Protein AF-J4UIM5-F1 (afdb_monomer_lite)

pLDDT: mean 86.38, std 10.93, range [43.72, 96.69]

Radius of gyration: 22.28 Å; chains: 1; bounding box: 63×52×54 Å

Organism: Beauveria bassiana (strain ARSEF 2860) (NCBI:txid655819)

Sequence (204 aa):
MPLQHVETLRKKWPLAHRAAGYAILSLSLVLSMSGYWFFLSKTAYTHANVFHMHSLKGLGPILRWPTFELTLWVIAPFYWLTIYKTAVTARAKNFVQHRKWAVLHTICASFISVERVTLSLLYGIGYALSFLPQEKVHEFFGVGHAVQDMAEAELGVFAFANTLSHAVILSWLAFECGRAGYLDSVKGYLSSRVNDAAVAKKVQ

Foldseek 3Di:
DVCLLDPVCCVVPVPVSVVVVVVVLVVLVVVLVVVVVCVVVVVDLKDPDQADWDAFVLVPPPDTFGIPVVLCVVLSVQLVVLSVQLVVCVVVVVVVSNSVSVVSNVLSSCLVVQLVVLVVVVVVVVVVCVVPDPVVVCVNRVFDPDPVSVSSVVSNSSSVSSVVSVVVSVVVVVVVCVVVCVVVVVVVVVVVVVVVVVVVVVVD

Secondary structure (DSSP, 8-state):
-GGGG-HHHHHH-HHHHHHHHHHHHHHHHHHHHHHHHHHHTT-SSS-SSTT-EE--GGGTTT--EE-HHHHHHHHHHHHHHHHHHHHHHHHTT-HHHHHHHHHHHHHHHHHHHHHHHHHHHHHHHHHHHTTS-HHHHHHHHT--SSHHHHHHHHHHHHHHHHHHHHHHHHHHHHHHHHHTTHHHHHHHHHHHHHHHHHHHTT--

Structure (mmCIF, N/CA/C/O backbone):
data_AF-J4UIM5-F1
#
_entry.id   AF-J4UIM5-F1
#
loop_
_atom_site.group_PDB
_atom_site.id
_atom_site.type_symbol
_atom_site.label_atom_id
_atom_site.label_alt_id
_atom_site.label_comp_id
_atom_site.label_asym_id
_atom_site.label_entity_id
_atom_site.label_seq_id
_atom_site.pdbx_PDB_ins_code
_atom_site.Cartn_x
_atom_site.Cartn_y
_atom_site.Cartn_z
_atom_site.occupancy
_atom_site.B_iso_or_equiv
_atom_site.auth_seq_id
_atom_site.auth_comp_id
_atom_site.auth_asym_id
_atom_site.auth_atom_id
_atom_site.pdbx_PDB_model_num
ATOM 1 N N . MET A 1 1 ? -0.663 0.699 -14.681 1.00 72.62 1 MET A N 1
ATOM 2 C CA . MET A 1 1 ? 0.416 -0.218 -14.247 1.00 72.62 1 MET A CA 1
ATOM 3 C C . MET A 1 1 ? 0.338 -1.604 -14.901 1.00 72.62 1 MET A C 1
ATOM 5 O O . MET A 1 1 ? 1.306 -1.940 -15.566 1.00 72.62 1 MET A O 1
ATOM 9 N N . PRO A 1 2 ? -0.763 -2.384 -14.842 1.00 75.38 2 PRO A N 1
ATOM 10 C CA . PRO A 1 2 ? -0.782 -3.767 -15.362 1.00 75.38 2 PRO A CA 1
ATOM 11 C C . PRO A 1 2 ? -0.410 -3.904 -16.847 1.00 75.38 2 PRO A C 1
ATOM 13 O O . PRO A 1 2 ? 0.392 -4.754 -17.221 1.00 75.38 2 PRO A O 1
ATOM 16 N N . LEU A 1 3 ? -0.900 -2.988 -17.689 1.00 82.12 3 LEU A N 1
ATOM 17 C CA . LEU A 1 3 ? -0.587 -2.958 -19.125 1.00 82.12 3 LEU A CA 1
ATOM 18 C C . LEU A 1 3 ? 0.902 -2.705 -19.430 1.00 82.12 3 LEU A C 1
ATOM 20 O O . LEU A 1 3 ? 1.360 -3.020 -20.525 1.00 82.12 3 LEU A O 1
ATOM 24 N N . GLN A 1 4 ? 1.673 -2.166 -18.477 1.00 84.75 4 GLN A N 1
ATOM 25 C CA . GLN A 1 4 ? 3.118 -1.957 -18.638 1.00 84.75 4 GLN A CA 1
ATOM 26 C C . GLN A 1 4 ? 3.911 -3.272 -18.584 1.00 84.75 4 GLN A C 1
ATOM 28 O O . GLN A 1 4 ? 5.047 -3.324 -19.046 1.00 84.75 4 GLN A O 1
ATOM 33 N N . HIS A 1 5 ? 3.309 -4.355 -18.089 1.00 84.19 5 HIS A N 1
ATOM 34 C CA . HIS A 1 5 ? 3.953 -5.671 -18.025 1.00 84.19 5 HIS A CA 1
ATOM 35 C C . HIS A 1 5 ? 3.626 -6.562 -19.227 1.00 84.19 5 HIS A C 1
ATOM 37 O O . HIS A 1 5 ? 4.195 -7.640 -19.375 1.00 84.19 5 HIS A O 1
ATOM 43 N N . VAL A 1 6 ? 2.745 -6.106 -20.123 1.00 86.19 6 VAL A N 1
ATOM 44 C CA . VAL A 1 6 ? 2.289 -6.880 -21.282 1.00 86.19 6 VAL A CA 1
ATOM 45 C C . VAL A 1 6 ? 3.266 -6.727 -22.451 1.00 86.19 6 VAL A C 1
ATOM 47 O O . VAL A 1 6 ? 3.398 -5.664 -23.063 1.00 86.19 6 VAL A O 1
ATOM 50 N N . GLU A 1 7 ? 3.946 -7.819 -22.802 1.00 85.69 7 GLU A N 1
ATOM 51 C CA . GLU A 1 7 ? 5.008 -7.797 -23.811 1.00 85.69 7 GLU A CA 1
ATOM 52 C C . GLU A 1 7 ? 4.493 -7.539 -25.237 1.00 85.69 7 GLU A C 1
ATOM 54 O O . GLU A 1 7 ? 5.159 -6.860 -26.025 1.00 85.69 7 GLU A O 1
ATOM 59 N N . THR A 1 8 ? 3.289 -8.015 -25.558 1.00 89.44 8 THR A N 1
ATOM 60 C CA . THR A 1 8 ? 2.633 -7.778 -26.853 1.00 89.44 8 THR A CA 1
ATOM 61 C C . THR A 1 8 ? 2.319 -6.300 -27.062 1.00 89.44 8 THR A C 1
ATOM 63 O O . THR A 1 8 ? 2.605 -5.760 -28.130 1.00 89.44 8 THR A O 1
ATOM 66 N N . LEU A 1 9 ? 1.815 -5.614 -26.032 1.00 85.94 9 LEU A N 1
ATOM 67 C CA . LEU A 1 9 ? 1.496 -4.188 -26.081 1.00 85.94 9 LEU A CA 1
ATOM 68 C C . LEU A 1 9 ? 2.757 -3.340 -26.284 1.00 85.94 9 LEU A C 1
ATOM 70 O O . LEU A 1 9 ? 2.762 -2.437 -27.118 1.00 85.94 9 LEU A O 1
ATOM 74 N N . ARG A 1 10 ? 3.853 -3.687 -25.599 1.00 86.94 10 ARG A N 1
ATOM 75 C CA . ARG A 1 10 ? 5.150 -3.022 -25.781 1.00 86.94 10 ARG A CA 1
ATOM 76 C C . ARG A 1 10 ? 5.683 -3.156 -27.210 1.00 86.94 10 ARG A C 1
ATOM 78 O O . ARG A 1 10 ? 6.231 -2.194 -27.737 1.00 86.94 10 ARG A O 1
ATOM 85 N N . LYS A 1 11 ? 5.560 -4.342 -27.820 1.00 90.50 11 LYS A N 1
ATOM 86 C CA . LYS A 1 11 ? 6.029 -4.592 -29.195 1.00 90.50 11 LYS A CA 1
ATOM 87 C C . LYS A 1 11 ? 5.139 -3.905 -30.235 1.00 90.50 11 LYS A C 1
ATOM 89 O O . LYS A 1 11 ? 5.663 -3.326 -31.177 1.00 90.50 11 LYS A O 1
ATOM 94 N N . LYS A 1 12 ? 3.815 -3.957 -30.051 1.00 94.12 12 LYS A N 1
ATOM 95 C CA . LYS A 1 12 ? 2.834 -3.414 -31.003 1.00 94.12 12 LYS A CA 1
ATOM 96 C C . LYS A 1 12 ? 2.760 -1.884 -30.968 1.00 94.12 12 LYS A C 1
ATOM 98 O O . LYS A 1 12 ? 2.605 -1.267 -32.013 1.00 94.12 12 LYS A O 1
ATOM 103 N N . TRP A 1 13 ? 2.900 -1.274 -29.788 1.00 93.50 13 TRP A N 1
ATOM 104 C CA . TRP A 1 13 ? 2.760 0.174 -29.589 1.00 93.50 13 TRP A CA 1
ATOM 105 C C . TRP A 1 13 ? 3.881 0.747 -28.700 1.00 93.50 13 TRP A C 1
ATOM 107 O O . TRP A 1 13 ? 3.621 1.210 -27.584 1.00 93.50 13 TRP A O 1
ATOM 117 N N . PRO A 1 14 ? 5.146 0.745 -29.160 1.00 89.31 14 PRO A N 1
ATOM 118 C CA . PRO A 1 14 ? 6.298 1.092 -28.322 1.00 89.31 14 PRO A CA 1
ATOM 119 C C . PRO A 1 14 ? 6.293 2.551 -27.841 1.00 89.31 14 PRO A C 1
ATOM 121 O O . PRO A 1 14 ? 6.671 2.824 -26.700 1.00 89.31 14 PRO A O 1
ATOM 124 N N . LEU A 1 15 ? 5.842 3.488 -28.683 1.00 91.56 15 LEU A N 1
ATOM 125 C CA . LEU A 1 15 ? 5.735 4.906 -28.326 1.00 91.56 15 LEU A CA 1
ATOM 126 C C . LEU A 1 15 ? 4.659 5.134 -27.259 1.00 91.56 15 LEU A C 1
ATOM 128 O O . LEU A 1 15 ? 4.933 5.775 -26.247 1.00 91.56 15 LEU A O 1
ATOM 132 N N . ALA A 1 16 ? 3.473 4.546 -27.447 1.00 90.06 16 ALA A N 1
ATOM 133 C CA . ALA A 1 16 ? 2.378 4.644 -26.484 1.00 90.06 16 ALA A CA 1
ATOM 134 C C . ALA A 1 16 ? 2.756 4.009 -25.139 1.00 90.06 16 ALA A C 1
ATOM 136 O O . ALA A 1 16 ? 2.520 4.597 -24.087 1.00 90.06 16 ALA A O 1
ATOM 137 N N . HIS A 1 17 ? 3.418 2.849 -25.167 1.00 90.88 17 HIS A N 1
ATOM 138 C CA . HIS A 1 17 ? 3.932 2.194 -23.968 1.00 90.88 17 HIS A CA 1
ATOM 139 C C . HIS A 1 17 ? 4.896 3.107 -23.197 1.00 90.88 17 HIS A C 1
ATOM 141 O O . HIS A 1 17 ? 4.730 3.296 -21.993 1.00 90.88 17 HIS A O 1
ATOM 147 N N . ARG A 1 18 ? 5.854 3.736 -23.894 1.00 89.12 18 ARG A N 1
ATOM 148 C CA . ARG A 1 18 ? 6.822 4.657 -23.283 1.00 89.12 18 ARG A CA 1
ATOM 149 C C . ARG A 1 18 ? 6.152 5.910 -22.711 1.00 89.12 18 ARG A C 1
ATOM 151 O O . ARG A 1 18 ? 6.457 6.284 -21.582 1.00 89.12 18 ARG A O 1
ATOM 158 N N . ALA A 1 19 ? 5.245 6.539 -23.458 1.00 90.81 19 ALA A N 1
ATOM 159 C CA . ALA A 1 19 ? 4.503 7.713 -22.997 1.00 90.81 19 ALA A CA 1
ATOM 160 C C . ALA A 1 19 ? 3.677 7.397 -21.741 1.00 90.81 19 ALA A C 1
ATOM 162 O O . ALA A 1 19 ? 3.751 8.118 -20.748 1.00 90.81 19 ALA A O 1
ATOM 163 N N . ALA A 1 20 ? 2.972 6.263 -21.744 1.00 90.94 20 ALA A N 1
ATOM 164 C CA . ALA A 1 20 ? 2.231 5.791 -20.583 1.00 90.94 20 ALA A CA 1
ATOM 165 C C . ALA A 1 20 ? 3.153 5.476 -19.392 1.00 90.94 20 ALA A C 1
ATOM 167 O O . ALA A 1 20 ? 2.794 5.769 -18.256 1.00 90.94 20 ALA A O 1
ATOM 168 N N . GLY A 1 21 ? 4.351 4.933 -19.631 1.00 89.50 21 GLY A N 1
ATOM 169 C CA . GLY A 1 21 ? 5.357 4.714 -18.589 1.00 89.50 21 GLY A CA 1
ATOM 170 C C . GLY A 1 21 ? 5.798 6.013 -17.906 1.00 89.50 21 GLY A C 1
ATOM 171 O O . GLY A 1 21 ? 5.835 6.070 -16.677 1.00 89.50 21 GLY A O 1
ATOM 172 N N . TYR A 1 22 ? 6.064 7.074 -18.678 1.00 91.19 22 TYR A N 1
ATOM 173 C CA . TYR A 1 22 ? 6.370 8.397 -18.120 1.00 91.19 22 TYR A CA 1
ATOM 174 C C . TYR A 1 22 ? 5.198 8.967 -17.325 1.00 91.19 22 TYR A C 1
ATOM 176 O O . TYR A 1 22 ? 5.394 9.383 -16.187 1.00 91.19 22 TYR A O 1
ATOM 184 N N . ALA A 1 23 ? 3.986 8.928 -17.884 1.00 92.31 23 ALA A N 1
ATOM 185 C CA . ALA A 1 23 ? 2.793 9.418 -17.201 1.00 92.31 23 ALA A CA 1
ATOM 186 C C . ALA A 1 23 ? 2.567 8.695 -15.865 1.00 92.31 23 ALA A C 1
ATOM 188 O O . ALA A 1 23 ? 2.340 9.345 -14.850 1.00 92.31 23 ALA A O 1
ATOM 189 N N . ILE A 1 24 ? 2.698 7.364 -15.843 1.00 91.19 24 ILE A N 1
ATOM 190 C CA . ILE A 1 24 ? 2.557 6.563 -14.623 1.00 91.19 24 ILE A CA 1
ATOM 191 C C . ILE A 1 24 ? 3.597 6.977 -13.583 1.00 91.19 24 ILE A C 1
ATOM 193 O O . ILE A 1 24 ? 3.216 7.272 -12.461 1.00 91.19 24 ILE A O 1
ATOM 197 N N . LEU A 1 25 ? 4.885 7.045 -13.935 1.00 90.94 25 LEU A N 1
ATOM 198 C CA . LEU A 1 25 ? 5.927 7.407 -12.967 1.00 90.94 25 LEU A CA 1
ATOM 199 C C . LEU A 1 25 ? 5.762 8.838 -12.438 1.00 90.94 25 LEU A C 1
ATOM 201 O O . LEU A 1 25 ? 5.959 9.070 -11.248 1.00 90.94 25 LEU A O 1
ATOM 205 N N . SER A 1 26 ? 5.375 9.784 -13.296 1.00 93.06 26 SER A N 1
ATOM 206 C CA . SER A 1 26 ? 5.106 11.167 -12.896 1.00 93.06 26 SER A CA 1
ATOM 207 C C . SER A 1 26 ? 3.903 11.267 -11.961 1.00 93.06 26 SER A C 1
ATOM 209 O O . SER A 1 26 ? 3.999 11.906 -10.917 1.00 93.06 26 SER A O 1
ATOM 211 N N . LEU A 1 27 ? 2.791 10.602 -12.286 1.00 92.88 27 LEU A N 1
ATOM 212 C CA . LEU A 1 27 ? 1.610 10.568 -11.421 1.00 92.88 27 LEU A CA 1
ATOM 213 C C . LEU A 1 27 ? 1.907 9.854 -10.101 1.00 92.88 27 LEU A C 1
ATOM 215 O O . LEU A 1 27 ? 1.516 10.340 -9.047 1.00 92.88 27 LEU A O 1
ATOM 219 N N . SER A 1 28 ? 2.654 8.750 -10.139 1.00 91.50 28 SER A N 1
ATOM 220 C CA . SER A 1 28 ? 3.106 8.035 -8.947 1.00 91.50 28 SER A CA 1
ATOM 221 C C . SER A 1 28 ? 3.975 8.915 -8.046 1.00 91.50 28 SER A C 1
ATOM 223 O O . SER A 1 28 ? 3.831 8.841 -6.826 1.00 91.50 28 SER A O 1
ATOM 225 N N . LEU A 1 29 ? 4.837 9.760 -8.622 1.00 91.56 29 LEU A N 1
ATOM 226 C CA . LEU A 1 29 ? 5.644 10.731 -7.883 1.00 91.56 29 LEU A CA 1
ATOM 227 C C . LEU A 1 29 ? 4.770 11.817 -7.243 1.00 91.56 29 LEU A C 1
ATOM 229 O O . LEU A 1 29 ? 4.907 12.067 -6.049 1.00 91.56 29 LEU A O 1
ATOM 233 N N . VAL A 1 30 ? 3.855 12.422 -8.009 1.00 93.12 30 VAL A N 1
ATOM 234 C CA . VAL A 1 30 ? 2.905 13.426 -7.496 1.00 93.12 30 VAL A CA 1
ATOM 235 C C . VAL A 1 30 ? 2.091 12.852 -6.343 1.00 93.12 30 VAL A C 1
ATOM 237 O O . VAL A 1 30 ? 2.040 13.464 -5.282 1.00 93.12 30 VAL A O 1
ATOM 240 N N . LEU A 1 31 ? 1.542 11.650 -6.518 1.00 89.94 31 LEU A N 1
ATOM 241 C CA . LEU A 1 31 ? 0.743 10.958 -5.512 1.00 89.94 31 LEU A CA 1
ATOM 242 C C . LEU A 1 31 ? 1.525 10.741 -4.210 1.00 89.94 31 LEU A C 1
ATOM 244 O O . LEU A 1 31 ? 1.006 10.985 -3.120 1.00 89.94 31 LEU A O 1
ATOM 248 N N . SER A 1 32 ? 2.793 10.336 -4.315 1.00 89.06 32 SER A N 1
ATOM 249 C CA . SER A 1 32 ? 3.653 10.167 -3.144 1.00 89.06 32 SER A CA 1
ATOM 250 C C . SER A 1 32 ? 3.965 11.494 -2.462 1.00 89.06 32 SER A C 1
ATOM 252 O O . SER A 1 32 ? 3.796 11.599 -1.251 1.00 89.06 32 SER A O 1
ATOM 254 N N . MET A 1 33 ? 4.346 12.525 -3.223 1.00 90.50 33 MET A N 1
ATOM 255 C CA . MET A 1 33 ? 4.618 13.857 -2.671 1.00 90.50 33 MET A CA 1
ATOM 256 C C . MET A 1 33 ? 3.390 14.439 -1.967 1.00 90.50 33 MET A C 1
ATOM 258 O O . MET A 1 33 ? 3.522 14.951 -0.859 1.00 90.50 33 MET A O 1
ATOM 262 N N . SER A 1 34 ? 2.195 14.303 -2.553 1.00 88.75 34 SER A N 1
ATOM 263 C CA . SER A 1 34 ? 0.951 14.732 -1.904 1.00 88.75 34 SER A CA 1
ATOM 264 C C . SER A 1 34 ? 0.652 13.939 -0.632 1.00 88.75 34 SER A C 1
ATOM 266 O O . SER A 1 34 ? 0.206 14.521 0.351 1.00 88.75 34 SER A O 1
ATOM 268 N N . GLY A 1 35 ? 0.950 12.635 -0.609 1.00 83.25 35 GLY A N 1
ATOM 269 C CA . GLY A 1 35 ? 0.804 11.813 0.593 1.00 83.25 35 GLY A CA 1
ATOM 270 C C . GLY A 1 35 ? 1.698 12.300 1.736 1.00 83.25 35 GLY A C 1
ATOM 271 O O . GLY A 1 35 ? 1.219 12.506 2.846 1.00 83.25 35 GLY A O 1
ATOM 272 N N . TYR A 1 36 ? 2.977 12.567 1.454 1.00 82.81 36 TYR A N 1
ATOM 273 C CA . TYR A 1 36 ? 3.905 13.145 2.435 1.00 82.81 36 TYR A CA 1
ATOM 274 C C . TYR A 1 36 ? 3.495 14.543 2.885 1.00 82.81 36 TYR A C 1
ATOM 276 O O . TYR A 1 36 ? 3.607 14.864 4.065 1.00 82.81 36 TYR A O 1
ATOM 284 N N . TRP A 1 37 ? 3.004 15.369 1.963 1.00 86.06 37 TRP A N 1
ATOM 285 C CA . TRP A 1 37 ? 2.494 16.685 2.314 1.00 86.06 37 TRP A CA 1
ATOM 286 C C . TRP A 1 37 ? 1.356 16.580 3.331 1.00 86.06 37 TRP A C 1
ATOM 288 O O . TRP A 1 37 ? 1.435 17.223 4.372 1.00 86.06 37 TRP A O 1
ATOM 298 N N . PHE A 1 38 ? 0.373 15.700 3.098 1.00 82.81 38 PHE A N 1
ATOM 299 C CA . PHE A 1 38 ? -0.734 15.490 4.035 1.00 82.81 38 PHE A CA 1
ATOM 300 C C . PHE A 1 38 ? -0.293 14.993 5.416 1.00 82.81 38 PHE A C 1
ATOM 302 O O . PHE A 1 38 ? -0.941 15.325 6.413 1.00 82.81 38 PHE A O 1
ATOM 309 N N . PHE A 1 39 ? 0.805 14.234 5.485 1.00 77.19 39 PHE A N 1
ATOM 310 C CA . PHE A 1 39 ? 1.427 13.862 6.755 1.00 77.19 39 PHE A CA 1
ATOM 311 C C . PHE A 1 39 ? 2.011 15.064 7.483 1.00 77.19 39 PHE A C 1
ATOM 313 O O . PHE A 1 39 ? 1.696 15.306 8.647 1.00 77.19 39 PHE A O 1
ATOM 320 N N . LEU A 1 40 ? 2.829 15.851 6.788 1.00 82.81 40 LEU A N 1
ATOM 321 C CA . LEU A 1 40 ? 3.506 17.003 7.376 1.00 82.81 40 LEU A CA 1
ATOM 322 C C . LEU A 1 40 ? 2.524 18.116 7.771 1.00 82.81 40 LEU A C 1
ATOM 324 O O . LEU A 1 40 ? 2.755 18.807 8.761 1.00 82.81 40 LEU A O 1
ATOM 328 N N . SER A 1 41 ? 1.407 18.259 7.053 1.00 85.69 41 SER A N 1
ATOM 329 C CA . SER A 1 41 ? 0.351 19.227 7.369 1.00 85.69 41 SER A CA 1
ATOM 330 C C . SER A 1 41 ? -0.637 18.757 8.441 1.00 85.69 41 SER A C 1
ATOM 332 O O . SER A 1 41 ? -1.584 19.486 8.726 1.00 85.69 41 SER A O 1
ATOM 334 N N . LYS A 1 42 ? -0.446 17.572 9.046 1.00 79.88 42 LYS A N 1
ATOM 335 C CA . LYS A 1 42 ? -1.346 16.993 10.066 1.00 79.88 42 LYS A CA 1
ATOM 336 C C . LYS A 1 42 ? -2.809 16.884 9.613 1.00 79.88 42 LYS A C 1
ATOM 338 O O . LYS A 1 42 ? -3.731 17.006 10.411 1.00 79.88 42 LYS A O 1
ATOM 343 N N . THR A 1 43 ? -3.020 16.655 8.321 1.00 82.88 43 THR A N 1
ATOM 344 C CA . THR A 1 43 ? -4.354 16.492 7.713 1.00 82.88 43 THR A CA 1
ATOM 345 C C . THR A 1 43 ? -4.715 15.026 7.473 1.00 82.88 43 THR A C 1
ATOM 347 O O . THR A 1 43 ? -5.763 14.734 6.904 1.00 82.88 43 THR A O 1
ATOM 350 N N . ALA A 1 44 ? -3.844 14.092 7.862 1.00 81.31 44 ALA A N 1
ATOM 351 C CA . ALA A 1 44 ? -4.118 12.666 7.766 1.00 81.31 44 ALA A CA 1
ATOM 352 C C . ALA A 1 44 ? -5.180 12.245 8.797 1.00 81.31 44 ALA A C 1
ATOM 354 O O . ALA A 1 44 ? -5.085 12.596 9.972 1.00 81.31 44 ALA A O 1
ATOM 355 N N . TYR A 1 45 ? -6.169 11.458 8.365 1.00 85.38 45 TYR A N 1
ATOM 356 C CA . TYR A 1 45 ? -7.145 10.834 9.260 1.00 85.38 45 TYR A CA 1
ATOM 357 C C . TYR A 1 45 ? -6.483 9.651 9.984 1.00 85.38 45 TYR A C 1
ATOM 359 O O . TYR A 1 45 ? -6.438 8.529 9.481 1.00 85.38 45 TYR A O 1
ATOM 367 N N . THR A 1 46 ? -5.854 9.942 11.122 1.00 88.38 46 THR A N 1
ATOM 368 C CA . THR A 1 46 ? -5.047 9.003 11.911 1.00 88.38 46 THR A CA 1
ATOM 369 C C . THR A 1 46 ? -5.097 9.375 13.392 1.00 88.38 46 THR A C 1
ATOM 371 O O . THR A 1 46 ? -5.468 10.490 13.757 1.00 88.38 46 THR A O 1
ATOM 374 N N . HIS A 1 47 ? -4.727 8.435 14.257 1.00 90.88 47 HIS A N 1
ATOM 375 C CA . HIS A 1 47 ? -4.689 8.657 15.697 1.00 90.88 47 HIS A CA 1
ATOM 376 C C . HIS A 1 47 ? -3.544 9.619 16.067 1.00 90.88 47 HIS A C 1
ATOM 378 O O . HIS A 1 47 ? -2.470 9.564 15.471 1.00 90.88 47 HIS A O 1
ATOM 384 N N . ALA A 1 48 ? -3.748 10.472 17.079 1.00 88.19 48 ALA A N 1
ATOM 385 C CA . ALA A 1 48 ? -2.782 11.510 17.467 1.00 88.19 48 ALA A CA 1
ATOM 386 C C . ALA A 1 48 ? -1.428 10.947 17.942 1.00 88.19 48 ALA A C 1
ATOM 388 O O . ALA A 1 48 ? -0.376 11.535 17.700 1.00 88.19 48 ALA A O 1
ATOM 389 N N . ASN A 1 49 ? -1.450 9.802 18.627 1.00 89.75 49 ASN A N 1
ATOM 390 C CA . ASN A 1 49 ? -0.249 9.029 18.936 1.00 89.75 49 ASN A CA 1
ATOM 391 C C . ASN A 1 49 ? 0.029 8.025 17.810 1.00 89.75 49 ASN A C 1
ATOM 393 O O . ASN A 1 49 ? -0.728 7.066 17.660 1.00 89.75 49 ASN A O 1
ATOM 397 N N . VAL A 1 50 ? 1.139 8.210 17.090 1.00 88.44 50 VAL A N 1
ATOM 398 C CA . VAL A 1 50 ? 1.578 7.363 15.965 1.00 88.44 50 VAL A CA 1
ATOM 399 C C . VAL A 1 50 ? 1.755 5.896 16.367 1.00 88.44 50 VAL A C 1
ATOM 401 O O . VAL A 1 50 ? 1.424 5.001 15.592 1.00 88.44 50 VAL A O 1
ATOM 404 N N . PHE A 1 51 ? 2.225 5.633 17.587 1.00 91.88 51 PHE A N 1
ATOM 405 C CA . PHE A 1 51 ? 2.473 4.279 18.094 1.00 91.88 51 PHE A CA 1
ATOM 406 C C . PHE A 1 51 ? 1.257 3.661 18.793 1.00 91.88 51 PHE A C 1
ATOM 408 O O . PHE A 1 51 ? 1.382 2.627 19.450 1.00 91.88 51 PHE A O 1
ATOM 415 N N . HIS A 1 52 ? 0.083 4.286 18.680 1.00 92.31 52 HIS A N 1
ATOM 416 C CA . HIS A 1 52 ? -1.151 3.687 19.166 1.00 92.31 52 HIS A CA 1
ATOM 417 C C . HIS A 1 52 ? -1.442 2.378 18.420 1.00 92.31 52 HIS A C 1
ATOM 419 O O . HIS A 1 52 ? -1.229 2.256 17.212 1.00 92.31 52 HIS A O 1
ATOM 425 N N . MET A 1 53 ? -1.941 1.398 19.165 1.00 92.44 53 MET A N 1
ATOM 426 C CA . MET A 1 53 ? -2.363 0.111 18.633 1.00 92.44 53 MET A CA 1
ATOM 427 C C . MET A 1 53 ? -3.862 -0.013 18.856 1.00 92.44 53 MET A C 1
ATOM 429 O O . MET A 1 53 ? -4.309 -0.118 19.997 1.00 92.44 53 MET A O 1
ATOM 433 N N . HIS A 1 54 ? -4.616 -0.014 17.765 1.00 92.31 54 HIS A N 1
ATOM 434 C CA . HIS A 1 54 ? -6.054 -0.213 17.792 1.00 92.31 54 HIS A CA 1
ATOM 435 C C . HIS A 1 54 ? -6.385 -1.656 18.175 1.00 92.31 54 HIS A C 1
ATOM 437 O O . HIS A 1 54 ? -5.648 -2.589 17.842 1.00 92.31 54 HIS A O 1
ATOM 443 N N . SER A 1 55 ? -7.519 -1.837 18.844 1.00 90.06 55 SER A N 1
ATOM 444 C CA . SER A 1 55 ? -8.086 -3.146 19.161 1.00 90.06 55 SER A CA 1
ATOM 445 C C . SER A 1 55 ? -9.596 -3.033 19.319 1.00 90.06 55 SER A C 1
ATOM 447 O O . SER A 1 55 ? -10.066 -2.051 19.886 1.00 90.06 55 SER A O 1
ATOM 449 N N . LEU A 1 56 ? -10.340 -4.055 18.895 1.00 86.38 56 LEU A N 1
ATOM 450 C CA . LEU A 1 56 ? -11.768 -4.191 19.192 1.00 86.38 56 LEU A CA 1
ATOM 451 C C . LEU A 1 56 ? -11.980 -5.414 20.083 1.00 86.38 56 LEU A C 1
ATOM 453 O O . LEU A 1 56 ? -11.405 -6.473 19.826 1.00 86.38 56 LEU A O 1
ATOM 457 N N . LYS A 1 57 ? -12.825 -5.288 21.111 1.00 84.69 57 LYS A N 1
ATOM 458 C CA . LYS A 1 57 ? -13.008 -6.320 22.146 1.00 84.69 57 LYS A CA 1
ATOM 459 C C . LYS A 1 57 ? -13.420 -7.671 21.546 1.00 84.69 57 LYS A C 1
ATOM 461 O O . LYS A 1 57 ? -12.844 -8.698 21.899 1.00 84.69 57 LYS A O 1
ATOM 466 N N . GLY A 1 58 ? -14.345 -7.657 20.588 1.00 76.75 58 GLY A N 1
ATOM 467 C CA . GLY A 1 58 ? -14.870 -8.851 19.913 1.00 76.75 58 GLY A CA 1
ATOM 468 C C . GLY A 1 58 ? -13.886 -9.557 18.978 1.00 76.75 58 GLY A C 1
ATOM 469 O O . GLY A 1 58 ? -14.097 -10.716 18.634 1.00 76.75 58 GLY A O 1
ATOM 470 N N . LEU A 1 59 ? -12.784 -8.901 18.598 1.00 77.88 59 LEU A N 1
ATOM 471 C CA . LEU A 1 59 ? -11.701 -9.503 17.805 1.00 77.88 59 LEU A CA 1
ATOM 472 C C . LEU A 1 59 ? -10.576 -10.079 18.688 1.00 77.88 59 LEU A C 1
ATOM 474 O O . LEU A 1 59 ? -9.603 -10.641 18.182 1.00 77.88 59 LEU A O 1
ATOM 478 N N . GLY A 1 60 ? -10.739 -9.991 20.012 1.00 64.88 60 GLY A N 1
ATOM 479 C CA . GLY A 1 60 ? -9.829 -10.528 21.013 1.00 64.88 60 GLY A CA 1
ATOM 480 C C . GLY A 1 60 ? -8.594 -9.652 21.270 1.00 64.88 60 GLY A C 1
ATOM 481 O O . GLY A 1 60 ? -8.241 -8.791 20.467 1.00 64.88 60 GLY A O 1
ATOM 482 N N . PRO A 1 61 ? -7.871 -9.891 22.381 1.00 65.50 61 PRO A N 1
ATOM 483 C CA . PRO A 1 61 ? -6.674 -9.125 22.747 1.00 65.50 61 PRO A CA 1
ATOM 484 C C . PRO A 1 61 ? -5.479 -9.358 21.805 1.00 65.50 61 PRO A C 1
ATOM 486 O O . PRO A 1 61 ? -4.473 -8.657 21.912 1.00 65.50 61 PRO A O 1
ATOM 489 N N . ILE A 1 62 ? -5.588 -10.351 20.915 1.00 69.62 62 ILE A N 1
ATOM 490 C CA . ILE A 1 62 ? -4.540 -10.803 19.994 1.00 69.62 62 ILE A CA 1
ATOM 491 C C . ILE A 1 62 ? -4.513 -9.939 18.728 1.00 69.62 62 ILE A C 1
ATOM 493 O O . ILE A 1 62 ? -3.430 -9.618 18.239 1.00 69.62 62 ILE A O 1
ATOM 497 N N . LEU A 1 63 ? -5.676 -9.534 18.201 1.00 84.56 63 LEU A N 1
ATOM 498 C CA . LEU A 1 63 ? -5.727 -8.651 17.038 1.00 84.56 63 LEU A CA 1
ATOM 499 C C . LEU A 1 63 ? -5.547 -7.202 17.483 1.00 84.56 63 LEU A C 1
ATOM 501 O O . LEU A 1 63 ? -6.497 -6.506 17.839 1.00 84.56 63 LEU A O 1
ATOM 505 N N . ARG A 1 64 ? -4.294 -6.754 17.429 1.00 91.00 64 ARG A N 1
ATOM 506 C CA . ARG A 1 64 ? -3.929 -5.344 17.532 1.00 91.00 64 ARG A CA 1
ATOM 507 C C . ARG A 1 64 ? -3.282 -4.896 16.241 1.00 91.00 64 ARG A C 1
ATOM 509 O O . ARG A 1 64 ? -2.427 -5.604 15.710 1.00 91.00 64 ARG A O 1
ATOM 516 N N . TRP A 1 65 ? -3.651 -3.719 15.759 1.00 94.06 65 TRP A N 1
ATOM 517 C CA . TRP A 1 65 ? -3.072 -3.170 14.539 1.00 94.06 65 TRP A CA 1
ATOM 518 C C . TRP A 1 65 ? -2.631 -1.717 14.724 1.00 94.06 65 TRP A C 1
ATOM 520 O O . TRP A 1 65 ? -3.220 -0.982 15.517 1.00 94.06 65 TRP A O 1
ATOM 530 N N . PRO A 1 66 ? -1.557 -1.312 14.031 1.00 94.50 66 PRO A N 1
ATOM 531 C CA . PRO A 1 66 ? -0.996 0.029 14.138 1.00 94.50 66 PRO A CA 1
ATOM 532 C C . PRO A 1 66 ? -1.910 1.101 13.538 1.00 94.50 66 PRO A C 1
ATOM 534 O O . PRO A 1 66 ? -2.859 0.811 12.808 1.00 94.50 66 PRO A O 1
ATOM 537 N N . THR A 1 67 ? -1.559 2.360 13.792 1.00 93.00 67 THR A N 1
ATOM 538 C CA . THR A 1 67 ? -2.177 3.513 13.132 1.00 93.00 67 THR A CA 1
ATOM 539 C C . THR A 1 67 ? -1.928 3.531 11.618 1.00 93.00 67 THR A C 1
ATOM 541 O O . THR A 1 67 ? -0.962 2.955 11.094 1.00 93.00 67 THR A O 1
ATOM 544 N N . PHE A 1 68 ? -2.793 4.253 10.901 1.00 89.88 68 PHE A N 1
ATOM 545 C CA . PHE A 1 68 ? -2.635 4.539 9.473 1.00 89.88 68 PHE A CA 1
ATOM 546 C C . PHE A 1 68 ? -1.304 5.246 9.167 1.00 89.88 68 PHE A C 1
ATOM 548 O O . PHE A 1 68 ? -0.624 4.927 8.193 1.00 89.88 68 PHE A O 1
ATOM 555 N N . GLU A 1 69 ? -0.897 6.177 10.031 1.00 90.19 69 GLU A N 1
ATOM 556 C CA . GLU A 1 69 ? 0.366 6.894 9.875 1.00 90.19 69 GLU A CA 1
ATOM 557 C C . GLU A 1 69 ? 1.585 5.981 10.008 1.00 90.19 69 GLU A C 1
ATOM 559 O O . GLU A 1 69 ? 2.459 5.995 9.140 1.00 90.19 69 GLU A O 1
ATOM 564 N N . LEU A 1 70 ? 1.634 5.144 11.047 1.00 90.75 70 LEU A N 1
ATOM 565 C CA . LEU A 1 70 ? 2.763 4.237 11.256 1.00 90.75 70 LEU A CA 1
ATOM 566 C C . LEU A 1 70 ? 2.937 3.273 10.076 1.00 90.75 70 LEU A C 1
ATOM 568 O O . LEU A 1 70 ? 4.049 3.040 9.606 1.00 90.75 70 LEU A O 1
ATOM 572 N N . THR A 1 71 ? 1.833 2.744 9.558 1.00 89.50 71 THR A N 1
ATOM 573 C CA . THR A 1 71 ? 1.848 1.854 8.389 1.00 89.50 71 THR A CA 1
ATOM 574 C C . THR A 1 71 ? 2.322 2.564 7.122 1.00 89.50 71 THR A C 1
ATOM 576 O O . THR A 1 71 ? 3.067 1.988 6.330 1.00 89.50 71 THR A O 1
ATOM 579 N N . LEU A 1 72 ? 1.986 3.839 6.941 1.00 87.19 72 LEU A N 1
ATOM 580 C CA . LEU A 1 72 ? 2.490 4.611 5.808 1.00 87.19 72 LEU A CA 1
ATOM 581 C C . LEU A 1 72 ? 3.981 4.937 5.911 1.00 87.19 72 LEU A C 1
ATOM 583 O O . LEU A 1 72 ? 4.686 4.825 4.907 1.00 87.19 72 LEU A O 1
ATOM 587 N N . TRP A 1 73 ? 4.487 5.235 7.110 1.00 87.75 73 TRP A N 1
ATOM 588 C CA . TRP A 1 73 ? 5.927 5.385 7.345 1.00 87.75 73 TRP A CA 1
ATOM 589 C C . TRP A 1 73 ? 6.728 4.138 6.961 1.00 87.75 73 TRP A C 1
ATOM 591 O O . TRP A 1 73 ? 7.859 4.258 6.490 1.00 87.75 73 TRP A O 1
ATOM 601 N N . VAL A 1 74 ? 6.138 2.949 7.104 1.00 89.38 74 VAL A N 1
ATOM 602 C CA . VAL A 1 74 ? 6.778 1.685 6.719 1.00 89.38 74 VAL A CA 1
ATOM 603 C C . VAL A 1 74 ? 6.868 1.536 5.199 1.00 89.38 74 VAL A C 1
ATOM 605 O O . VAL A 1 74 ? 7.931 1.188 4.690 1.00 89.38 74 VAL A O 1
ATOM 608 N N . ILE A 1 75 ? 5.790 1.797 4.451 1.00 89.06 75 ILE A N 1
ATOM 609 C CA . ILE A 1 75 ? 5.757 1.533 2.999 1.00 89.06 75 ILE A CA 1
ATOM 610 C C . ILE A 1 75 ? 6.373 2.655 2.155 1.00 89.06 75 ILE A C 1
ATOM 612 O O . ILE A 1 75 ? 6.930 2.406 1.080 1.00 89.06 75 ILE A O 1
ATOM 616 N N . ALA A 1 76 ? 6.291 3.899 2.620 1.00 88.44 76 ALA A N 1
ATOM 617 C CA . ALA A 1 76 ? 6.632 5.063 1.816 1.00 88.44 76 ALA A CA 1
ATOM 618 C C . ALA A 1 76 ? 8.110 5.112 1.352 1.00 88.44 76 ALA A C 1
ATOM 620 O O . ALA A 1 76 ? 8.338 5.406 0.172 1.00 88.44 76 ALA A O 1
ATOM 621 N N . PRO A 1 77 ? 9.121 4.730 2.165 1.00 91.06 77 PRO A N 1
ATOM 622 C CA . PRO A 1 77 ? 10.509 4.641 1.702 1.00 91.06 77 PRO A CA 1
ATOM 623 C C . PRO A 1 77 ? 10.696 3.665 0.531 1.00 91.06 77 PRO A C 1
ATOM 625 O O . PRO A 1 77 ? 11.415 3.961 -0.427 1.00 91.06 77 PRO A O 1
ATOM 628 N N . PHE A 1 78 ? 10.010 2.518 0.561 1.00 91.69 78 PHE A N 1
ATOM 629 C CA . PHE A 1 78 ? 10.065 1.530 -0.521 1.00 91.69 78 PHE A CA 1
ATOM 630 C C . PHE A 1 78 ? 9.400 2.053 -1.793 1.00 91.69 78 PHE A C 1
ATOM 632 O O . PHE A 1 78 ? 9.899 1.832 -2.901 1.00 91.69 78 PHE A O 1
ATOM 639 N N . TYR A 1 79 ? 8.305 2.796 -1.652 1.00 92.06 79 TYR A N 1
ATOM 640 C CA . TYR A 1 79 ? 7.642 3.438 -2.779 1.00 92.06 79 TYR A CA 1
ATOM 641 C C . TYR A 1 79 ? 8.584 4.427 -3.495 1.00 92.06 79 TYR A C 1
ATOM 643 O O . TYR A 1 79 ? 8.767 4.333 -4.710 1.00 92.06 79 TYR A O 1
ATOM 651 N N . TRP A 1 80 ? 9.271 5.306 -2.756 1.00 92.81 80 TRP A N 1
ATOM 652 C CA . TRP A 1 80 ? 10.261 6.232 -3.327 1.00 92.81 80 TRP A CA 1
ATOM 653 C C . TRP A 1 80 ? 11.446 5.516 -3.971 1.00 92.81 80 TRP A C 1
ATOM 655 O O . TRP A 1 80 ? 11.832 5.837 -5.099 1.00 92.81 80 TRP A O 1
ATOM 665 N N . LEU A 1 81 ? 12.001 4.516 -3.281 1.00 94.56 81 LEU A N 1
ATOM 666 C CA . LEU A 1 81 ? 13.117 3.726 -3.790 1.00 94.56 81 LEU A CA 1
ATOM 667 C C . LEU A 1 81 ? 12.764 3.072 -5.130 1.00 94.56 81 LEU A C 1
ATOM 669 O O . LEU A 1 81 ? 13.550 3.133 -6.080 1.00 94.56 81 LEU A O 1
ATOM 673 N N . THR A 1 82 ? 11.580 2.466 -5.219 1.00 94.44 82 THR A N 1
ATOM 674 C CA . THR A 1 82 ? 11.143 1.764 -6.429 1.00 94.44 82 THR A CA 1
ATOM 675 C C . THR A 1 82 ? 10.873 2.724 -7.587 1.00 94.44 82 THR A C 1
ATOM 677 O O . THR A 1 82 ? 11.307 2.423 -8.702 1.00 94.44 82 THR A O 1
ATOM 680 N N . ILE A 1 83 ? 10.278 3.905 -7.358 1.00 93.81 83 ILE A N 1
ATOM 681 C CA . ILE A 1 83 ? 10.158 4.955 -8.393 1.00 93.81 83 ILE A CA 1
ATOM 682 C C . ILE A 1 83 ? 11.532 5.365 -8.902 1.00 93.81 83 ILE A 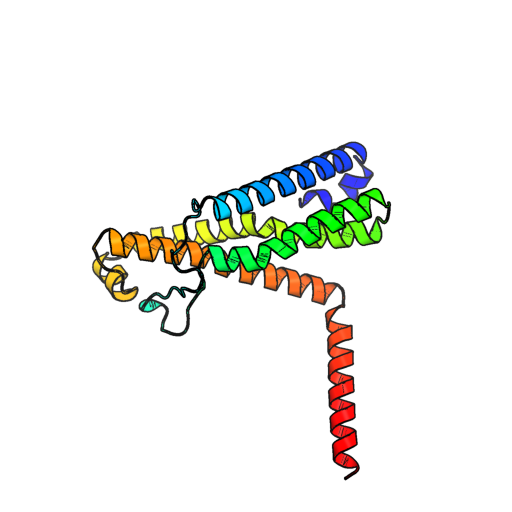C 1
ATOM 684 O O . ILE A 1 83 ? 11.793 5.317 -10.109 1.00 93.81 83 ILE A O 1
ATOM 688 N N . TYR A 1 84 ? 12.415 5.760 -7.983 1.00 94.81 84 TYR A N 1
ATOM 689 C CA . TYR A 1 84 ? 13.737 6.271 -8.314 1.00 94.81 84 TYR A CA 1
ATOM 690 C C . TYR A 1 84 ? 14.524 5.254 -9.143 1.00 94.81 84 TYR A C 1
ATOM 692 O O . TYR A 1 84 ? 15.011 5.568 -10.233 1.00 94.81 84 TYR A O 1
ATOM 700 N N . LYS A 1 85 ? 14.592 4.001 -8.678 1.00 95.75 85 LYS A N 1
ATOM 701 C CA . LYS A 1 85 ? 15.314 2.941 -9.386 1.00 95.75 85 LYS A CA 1
ATOM 702 C C . LYS A 1 85 ? 14.675 2.609 -10.730 1.00 95.75 85 LYS A C 1
ATOM 704 O O . LYS A 1 85 ? 15.414 2.415 -11.697 1.00 95.75 85 LYS A O 1
ATOM 709 N N . THR A 1 86 ? 13.344 2.610 -10.835 1.00 93.56 86 THR A N 1
ATOM 710 C CA . THR A 1 86 ? 12.646 2.395 -12.114 1.00 93.56 86 THR A CA 1
ATOM 711 C C . THR A 1 86 ? 13.015 3.475 -13.131 1.00 93.56 86 THR A C 1
ATOM 713 O O . THR A 1 86 ? 13.335 3.151 -14.277 1.00 93.56 86 THR A O 1
ATOM 716 N N . ALA A 1 87 ? 13.042 4.743 -12.713 1.00 93.56 87 ALA A N 1
ATOM 717 C CA . ALA A 1 87 ? 13.378 5.872 -13.575 1.00 93.56 87 ALA A CA 1
ATOM 718 C C . ALA A 1 87 ? 14.863 5.889 -13.982 1.00 93.56 87 ALA A C 1
ATOM 720 O O . ALA A 1 87 ? 15.181 6.065 -15.159 1.00 93.56 87 ALA A O 1
ATOM 721 N N . VAL A 1 88 ? 15.784 5.677 -13.036 1.00 95.88 88 VAL A N 1
ATOM 722 C CA . VAL A 1 88 ? 17.232 5.702 -13.308 1.00 95.88 88 VAL A CA 1
ATOM 723 C C . VAL A 1 88 ? 17.648 4.557 -14.227 1.00 95.88 88 VAL A C 1
ATOM 725 O O . VAL A 1 88 ? 18.378 4.778 -15.192 1.00 95.88 88 VAL A O 1
ATOM 728 N N . THR A 1 89 ? 17.152 3.342 -13.988 1.00 93.69 89 THR A N 1
ATOM 729 C CA . THR A 1 89 ? 17.470 2.186 -14.844 1.00 93.69 89 THR A CA 1
ATOM 730 C C . THR A 1 89 ? 16.885 2.321 -16.250 1.00 93.69 89 THR A C 1
ATOM 732 O O . THR A 1 89 ? 17.532 1.900 -17.211 1.00 93.69 89 THR A O 1
ATOM 735 N N . ALA A 1 90 ? 15.725 2.979 -16.398 1.00 90.69 90 ALA A N 1
ATOM 736 C CA . ALA A 1 90 ? 15.178 3.346 -17.705 1.00 90.69 90 ALA A CA 1
ATOM 737 C C . ALA A 1 90 ? 16.092 4.332 -18.448 1.00 90.69 90 ALA A C 1
ATOM 739 O O . ALA A 1 90 ? 16.413 4.114 -19.617 1.00 90.69 90 ALA A O 1
ATOM 740 N N . ARG A 1 91 ? 16.552 5.395 -17.767 1.00 91.56 91 ARG A N 1
ATOM 741 C CA . ARG A 1 91 ? 17.470 6.398 -18.343 1.00 91.56 91 ARG A CA 1
ATOM 742 C C . ARG A 1 91 ? 18.812 5.789 -18.743 1.00 91.56 91 ARG A C 1
ATOM 744 O O . ARG A 1 91 ? 19.322 6.098 -19.814 1.00 91.56 91 ARG A O 1
ATOM 751 N N . ALA A 1 92 ? 19.335 4.871 -17.933 1.00 94.75 92 ALA A N 1
ATOM 752 C CA . ALA A 1 92 ? 20.563 4.129 -18.212 1.00 94.75 92 ALA A CA 1
ATOM 753 C C . ALA A 1 92 ? 20.407 3.056 -19.311 1.00 94.75 92 ALA A C 1
ATOM 755 O O . ALA A 1 92 ? 21.360 2.336 -19.593 1.00 94.75 92 ALA A O 1
ATOM 756 N N . LYS A 1 93 ? 19.212 2.903 -19.908 1.00 91.00 93 LYS A N 1
ATOM 757 C CA . LYS A 1 93 ? 18.882 1.861 -20.899 1.00 91.00 93 LYS A CA 1
ATOM 758 C C . LYS A 1 93 ? 19.139 0.427 -20.400 1.00 91.00 93 LYS A C 1
ATOM 760 O O . LYS A 1 93 ? 19.220 -0.506 -21.196 1.00 91.00 93 LYS A O 1
ATOM 765 N N . ASN A 1 94 ? 19.206 0.219 -19.082 1.00 93.81 94 ASN A N 1
ATOM 766 C CA . ASN A 1 94 ? 19.325 -1.107 -18.482 1.00 93.81 94 ASN A CA 1
ATOM 767 C C . ASN A 1 94 ? 17.931 -1.730 -18.352 1.00 93.81 94 ASN A C 1
ATOM 769 O O . ASN A 1 94 ? 17.311 -1.720 -17.286 1.00 93.81 94 ASN A O 1
ATOM 773 N N . PHE A 1 95 ? 17.420 -2.253 -19.467 1.00 88.38 95 PHE A N 1
ATOM 774 C CA . PHE A 1 95 ? 16.042 -2.737 -19.554 1.00 88.38 95 PHE A CA 1
ATOM 775 C C . PHE A 1 95 ? 15.755 -3.947 -18.662 1.00 88.38 95 PHE A C 1
ATOM 777 O O . PHE A 1 95 ? 14.621 -4.110 -18.218 1.00 88.38 95 PHE A O 1
ATOM 784 N N . VAL A 1 96 ? 16.758 -4.784 -18.377 1.00 88.88 96 VAL A N 1
ATOM 785 C CA . VAL A 1 96 ? 16.591 -5.943 -17.488 1.00 88.88 96 VAL A CA 1
ATOM 786 C C . VAL A 1 96 ? 16.302 -5.470 -16.068 1.00 88.88 96 VAL A C 1
ATOM 788 O O . VAL A 1 96 ? 15.298 -5.868 -15.479 1.00 88.88 96 VAL A O 1
ATOM 791 N N . GLN A 1 97 ? 17.135 -4.571 -15.538 1.00 89.06 97 GLN A N 1
ATOM 792 C CA . GLN A 1 97 ? 16.921 -4.021 -14.200 1.00 89.06 97 GLN A CA 1
ATOM 793 C C . GLN A 1 97 ? 15.679 -3.133 -14.146 1.00 89.06 97 GLN A C 1
ATOM 795 O O . GLN A 1 97 ? 14.911 -3.226 -13.193 1.00 89.06 97 GLN A O 1
ATOM 800 N N . HIS A 1 98 ? 15.428 -2.336 -15.186 1.00 91.88 98 HIS A N 1
ATOM 801 C CA . HIS A 1 98 ? 14.217 -1.527 -15.285 1.00 91.88 98 HIS A CA 1
ATOM 802 C C . HIS A 1 98 ? 12.946 -2.362 -15.142 1.00 91.88 98 HIS A C 1
ATOM 804 O O . HIS A 1 98 ? 12.074 -1.989 -14.366 1.00 91.88 98 HIS A O 1
ATOM 810 N N . ARG A 1 99 ? 12.852 -3.519 -15.813 1.00 88.25 99 ARG A N 1
ATOM 811 C CA . ARG A 1 99 ? 11.691 -4.409 -15.666 1.00 88.25 99 ARG A CA 1
ATOM 812 C C . ARG A 1 99 ? 11.529 -4.907 -14.232 1.00 88.25 99 ARG A C 1
ATOM 814 O O . ARG A 1 99 ? 10.420 -4.872 -13.713 1.00 88.25 99 ARG A O 1
ATOM 821 N N . LYS A 1 100 ? 12.618 -5.328 -13.579 1.00 89.88 100 LYS A N 1
ATOM 822 C CA . LYS A 1 100 ? 12.573 -5.796 -12.181 1.00 89.88 100 LYS A CA 1
ATOM 823 C C . LYS A 1 100 ? 12.071 -4.700 -11.240 1.00 89.88 100 LYS A C 1
ATOM 825 O O . LYS A 1 100 ? 11.151 -4.930 -10.462 1.00 89.88 100 LYS A O 1
ATOM 830 N N . TRP A 1 101 ? 12.618 -3.491 -11.363 1.00 92.38 101 TRP A N 1
ATOM 831 C CA . TRP A 1 101 ? 12.185 -2.348 -10.560 1.00 92.38 101 TRP A CA 1
ATOM 832 C C . TRP A 1 101 ? 10.761 -1.898 -10.887 1.00 92.38 101 TRP A C 1
ATOM 834 O O . TRP A 1 101 ? 10.023 -1.569 -9.966 1.00 92.38 101 TRP A O 1
ATOM 844 N N . ALA A 1 102 ? 10.335 -1.964 -12.150 1.00 91.31 102 ALA A N 1
ATOM 845 C CA . ALA A 1 102 ? 8.968 -1.645 -12.548 1.00 91.31 102 ALA A CA 1
ATOM 846 C C . ALA A 1 102 ? 7.944 -2.626 -11.953 1.00 91.31 102 ALA A C 1
ATOM 848 O O . ALA A 1 102 ? 6.853 -2.207 -11.562 1.00 91.31 102 ALA A O 1
ATOM 849 N N . VAL A 1 103 ? 8.281 -3.919 -11.853 1.00 90.31 103 VAL A N 1
ATOM 850 C CA . VAL A 1 103 ? 7.445 -4.920 -11.164 1.00 90.31 103 VAL A CA 1
ATOM 851 C C . VAL A 1 103 ? 7.351 -4.595 -9.676 1.00 90.31 103 VAL A C 1
ATOM 853 O O . VAL A 1 103 ? 6.244 -4.469 -9.161 1.00 90.31 103 VAL A O 1
ATOM 856 N N . LEU A 1 104 ? 8.481 -4.357 -9.001 1.00 91.62 104 LEU A N 1
ATOM 857 C CA . LEU A 1 104 ? 8.480 -3.973 -7.583 1.00 91.62 104 LEU A CA 1
ATOM 858 C C . LEU A 1 104 ? 7.695 -2.680 -7.336 1.00 91.62 104 LEU A C 1
ATOM 860 O O . LEU A 1 104 ? 6.875 -2.622 -6.425 1.00 91.62 104 LEU A O 1
ATOM 864 N N . HIS A 1 105 ? 7.878 -1.669 -8.187 1.00 92.88 105 HIS A N 1
ATOM 865 C CA . HIS A 1 105 ? 7.114 -0.430 -8.105 1.00 92.88 105 HIS A CA 1
ATOM 866 C C . HIS A 1 105 ? 5.618 -0.678 -8.318 1.00 92.88 105 HIS A C 1
ATOM 868 O O . HIS A 1 105 ? 4.797 -0.052 -7.663 1.00 92.88 105 HIS A O 1
ATOM 874 N N . THR A 1 106 ? 5.245 -1.620 -9.188 1.00 92.25 106 THR A N 1
ATOM 875 C CA . THR A 1 106 ? 3.841 -2.008 -9.384 1.00 92.25 106 THR A CA 1
ATOM 876 C C . THR A 1 106 ? 3.245 -2.625 -8.136 1.00 92.25 106 THR A C 1
ATOM 878 O O . THR A 1 106 ? 2.137 -2.249 -7.768 1.00 92.25 106 THR A O 1
ATOM 881 N N . ILE A 1 107 ? 3.974 -3.511 -7.463 1.00 91.62 107 ILE A N 1
ATOM 882 C CA . ILE A 1 107 ? 3.533 -4.113 -6.203 1.00 91.62 107 ILE A CA 1
ATOM 883 C C . ILE A 1 107 ? 3.356 -3.014 -5.147 1.00 91.62 107 ILE A C 1
ATOM 885 O O . ILE A 1 107 ? 2.262 -2.850 -4.613 1.00 91.62 107 ILE A O 1
ATOM 889 N N . CYS A 1 108 ? 4.377 -2.177 -4.926 1.00 91.38 108 CYS A N 1
ATOM 890 C CA . CYS A 1 108 ? 4.303 -1.074 -3.962 1.00 91.38 108 CYS A CA 1
ATOM 891 C C . CYS A 1 108 ? 3.192 -0.069 -4.293 1.00 91.38 108 CYS A C 1
ATOM 893 O O . CYS A 1 108 ? 2.485 0.379 -3.399 1.00 91.38 108 CYS A O 1
ATOM 895 N N . ALA A 1 109 ? 3.007 0.287 -5.565 1.00 90.81 109 ALA A N 1
ATOM 896 C CA . ALA A 1 109 ? 1.987 1.251 -5.965 1.00 90.81 109 ALA A CA 1
ATOM 897 C C . ALA A 1 109 ? 0.571 0.681 -5.983 1.00 90.81 109 ALA A C 1
ATOM 899 O O . ALA A 1 109 ? -0.394 1.435 -5.866 1.00 90.81 109 ALA A O 1
ATOM 900 N N . SER A 1 110 ? 0.438 -0.643 -6.058 1.00 91.56 110 SER A N 1
ATOM 901 C CA . SER A 1 110 ? -0.854 -1.309 -5.903 1.00 91.56 110 SER A CA 1
ATOM 902 C C . SER A 1 110 ? -1.372 -1.232 -4.472 1.00 91.56 110 SER A C 1
ATOM 904 O O . SER A 1 110 ? -2.551 -1.488 -4.270 1.00 91.56 110 SER A O 1
ATOM 906 N N . PHE A 1 111 ? -0.547 -0.827 -3.501 1.00 91.38 111 PHE A N 1
ATOM 907 C CA . PHE A 1 111 ? -0.951 -0.659 -2.109 1.00 91.38 111 PHE A CA 1
ATOM 908 C C . PHE A 1 111 ? -2.235 0.173 -1.961 1.00 91.38 111 PHE A C 1
ATOM 910 O O . PHE A 1 111 ? -3.169 -0.268 -1.306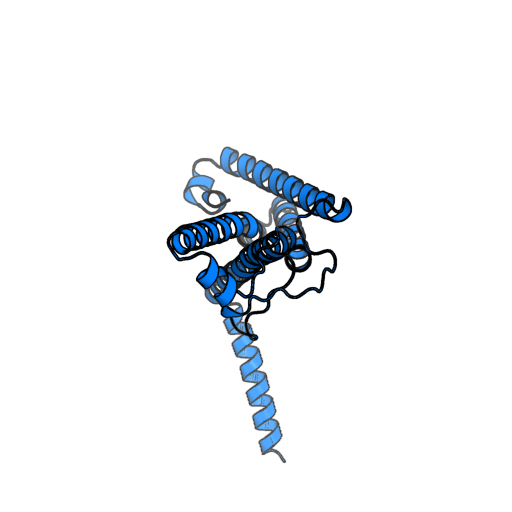 1.00 91.38 111 PHE A O 1
ATOM 917 N N . ILE A 1 112 ? -2.333 1.311 -2.660 1.00 88.81 112 ILE A N 1
ATOM 918 C CA . ILE A 1 112 ? -3.525 2.179 -2.635 1.00 88.81 112 ILE A CA 1
ATOM 919 C C . ILE A 1 112 ? -4.740 1.467 -3.244 1.00 88.81 112 ILE A C 1
ATOM 921 O O . ILE A 1 112 ? -5.855 1.571 -2.748 1.00 88.81 112 ILE A O 1
ATOM 925 N N . SER A 1 113 ? -4.546 0.723 -4.335 1.00 92.06 113 SER A N 1
ATOM 926 C CA . SER A 1 113 ? -5.644 -0.026 -4.961 1.00 92.06 113 SER A CA 1
ATOM 927 C C . SER A 1 113 ? -6.130 -1.167 -4.067 1.00 92.06 113 SER A C 1
ATOM 929 O O . SER A 1 113 ? -7.333 -1.373 -3.943 1.00 92.06 113 SER A O 1
ATOM 931 N N . VAL A 1 114 ? -5.208 -1.877 -3.416 1.00 94.38 114 VAL A N 1
ATOM 932 C CA . VAL A 1 114 ? -5.523 -2.926 -2.442 1.00 94.38 114 VAL A CA 1
ATOM 933 C C . VAL A 1 114 ? -6.245 -2.330 -1.234 1.00 94.38 114 VAL A C 1
ATOM 935 O O . VAL A 1 114 ? -7.255 -2.886 -0.825 1.00 94.38 114 VAL A O 1
ATOM 938 N N . GLU A 1 115 ? -5.813 -1.171 -0.736 1.00 93.94 115 GLU A N 1
ATOM 939 C CA . GLU A 1 115 ? -6.476 -0.444 0.355 1.00 93.94 115 GLU A CA 1
ATOM 940 C C . GLU A 1 115 ? -7.911 -0.049 0.008 1.00 93.94 115 GLU A C 1
ATOM 942 O O . GLU A 1 115 ? -8.819 -0.245 0.810 1.00 93.94 115 GLU A O 1
ATOM 947 N N . ARG A 1 116 ? -8.177 0.389 -1.225 1.00 94.06 116 ARG A N 1
ATOM 948 C CA . ARG A 1 116 ? -9.555 0.640 -1.680 1.00 94.06 116 ARG A CA 1
ATOM 949 C C . ARG A 1 116 ? -10.404 -0.633 -1.725 1.00 94.06 116 ARG A C 1
ATOM 951 O O . ARG A 1 116 ? -11.591 -0.579 -1.399 1.00 94.06 116 ARG A O 1
ATOM 958 N N . VAL A 1 117 ? -9.819 -1.774 -2.094 1.00 95.44 117 VAL A N 1
ATOM 959 C CA . VAL A 1 117 ? -10.515 -3.072 -2.088 1.00 95.44 117 VAL A CA 1
ATOM 960 C C . VAL A 1 117 ? -10.800 -3.538 -0.659 1.00 95.44 117 VAL A C 1
ATOM 962 O O . VAL A 1 117 ? -11.930 -3.927 -0.370 1.00 95.44 117 VAL A O 1
ATOM 965 N N . THR A 1 118 ? -9.821 -3.470 0.248 1.00 95.12 118 THR A N 1
ATOM 966 C CA . THR A 1 118 ? -10.010 -3.877 1.650 1.00 95.12 118 THR A CA 1
ATOM 967 C C . THR A 1 118 ? -11.013 -2.975 2.359 1.00 95.12 118 THR A C 1
ATOM 969 O O . THR A 1 118 ? -11.878 -3.475 3.070 1.00 95.12 118 THR A O 1
ATOM 972 N N . LEU A 1 119 ? -10.980 -1.668 2.104 1.00 94.75 119 LEU A N 1
ATOM 973 C CA . LEU A 1 119 ? -11.945 -0.715 2.643 1.00 94.75 119 LEU A CA 1
ATOM 974 C C . LEU A 1 119 ? -13.366 -0.973 2.113 1.00 94.75 119 LEU A C 1
ATOM 976 O O . LEU A 1 119 ? -14.318 -0.976 2.889 1.00 94.75 119 LEU A O 1
ATOM 980 N N . SER A 1 120 ? -13.514 -1.294 0.824 1.00 96.25 120 SER A N 1
ATOM 981 C CA . SER A 1 120 ? -14.811 -1.692 0.249 1.00 96.25 120 SER A CA 1
ATOM 982 C C . SER A 1 120 ? -15.350 -2.985 0.873 1.00 96.25 120 SER A C 1
ATOM 984 O O . SER A 1 120 ? -16.546 -3.094 1.136 1.00 96.25 120 SER A O 1
ATOM 986 N N . LEU A 1 121 ? -14.472 -3.955 1.151 1.00 95.94 121 LEU A N 1
ATOM 987 C CA . LEU A 1 121 ? -14.838 -5.183 1.859 1.00 95.94 121 LEU A CA 1
ATOM 988 C C . LEU A 1 121 ? -15.313 -4.883 3.288 1.00 95.94 121 LEU A C 1
ATOM 990 O O . LEU A 1 121 ? -16.342 -5.410 3.703 1.00 95.94 121 LEU A O 1
ATOM 994 N N . LEU A 1 122 ? -14.604 -4.018 4.022 1.00 94.62 122 LEU A N 1
ATOM 995 C CA . LEU A 1 122 ? -15.005 -3.607 5.370 1.00 94.62 122 LEU A CA 1
ATOM 996 C C . LEU A 1 122 ? -16.345 -2.867 5.366 1.00 94.62 122 LEU A C 1
ATOM 998 O O . LEU A 1 122 ? -17.166 -3.129 6.240 1.00 94.62 122 LEU A O 1
ATOM 1002 N N . TYR A 1 123 ? -16.619 -2.022 4.367 1.00 95.25 123 TYR A N 1
ATOM 1003 C CA . TYR A 1 123 ? -17.949 -1.430 4.202 1.00 95.25 123 TYR A CA 1
ATOM 1004 C C . TYR A 1 123 ? -19.026 -2.478 3.931 1.00 95.25 123 TYR A C 1
ATOM 1006 O O . TYR A 1 123 ? -20.104 -2.387 4.509 1.00 95.25 123 TYR A O 1
ATOM 1014 N N . GLY A 1 124 ? -18.744 -3.496 3.115 1.00 96.69 124 GLY A N 1
ATOM 1015 C CA . GLY A 1 124 ? -19.664 -4.616 2.910 1.00 96.69 124 GLY A CA 1
ATOM 1016 C C . GLY A 1 124 ? -19.968 -5.373 4.207 1.00 96.69 124 GLY A C 1
ATOM 1017 O O . GLY A 1 124 ? -21.124 -5.689 4.483 1.00 96.69 124 GLY A O 1
ATOM 1018 N N . ILE A 1 125 ? -18.947 -5.606 5.039 1.00 94.25 125 ILE A N 1
ATOM 1019 C CA . ILE A 1 125 ? -19.107 -6.223 6.364 1.00 94.25 125 ILE A CA 1
ATOM 1020 C C . ILE A 1 125 ? -19.924 -5.310 7.285 1.00 94.25 125 ILE A C 1
ATOM 1022 O O . ILE A 1 125 ? -20.878 -5.775 7.899 1.00 94.25 125 ILE A O 1
ATOM 1026 N N . GLY A 1 126 ? -19.603 -4.016 7.352 1.00 93.56 126 GLY A N 1
ATOM 1027 C CA . GLY A 1 126 ? -20.354 -3.040 8.144 1.00 93.56 126 GLY A CA 1
ATOM 1028 C C . GLY A 1 126 ? -21.822 -2.950 7.721 1.00 93.56 126 GLY A C 1
ATOM 1029 O O . GLY A 1 126 ? -22.712 -2.943 8.568 1.00 93.56 126 GLY A O 1
ATOM 1030 N N . TYR A 1 127 ? -22.091 -2.988 6.415 1.00 95.62 127 TYR A N 1
ATOM 1031 C CA . TYR A 1 127 ? -23.447 -3.035 5.879 1.00 95.62 127 TYR A CA 1
ATOM 1032 C C . TYR A 1 127 ? -24.181 -4.312 6.310 1.00 95.62 127 TYR A C 1
ATOM 1034 O O . TYR A 1 127 ? -25.311 -4.242 6.786 1.00 95.62 127 TYR A O 1
ATOM 1042 N N . ALA A 1 128 ? -23.532 -5.477 6.234 1.00 95.62 128 ALA A N 1
ATOM 1043 C CA . ALA A 1 128 ? -24.111 -6.734 6.708 1.00 95.62 128 ALA A CA 1
ATOM 1044 C C . ALA A 1 128 ? -24.394 -6.717 8.224 1.00 95.62 128 ALA A C 1
ATOM 1046 O O . ALA A 1 128 ? -25.431 -7.205 8.670 1.00 95.62 128 ALA A O 1
ATOM 1047 N N . LEU A 1 129 ? -23.501 -6.120 9.018 1.00 93.44 129 LEU A N 1
ATOM 1048 C CA . LEU A 1 129 ? -23.683 -5.965 10.462 1.00 93.44 129 LEU A CA 1
ATOM 1049 C C . LEU A 1 129 ? -24.828 -5.009 10.812 1.00 93.44 129 LEU A C 1
ATOM 1051 O O . LEU A 1 129 ? -25.416 -5.155 11.879 1.00 93.44 129 LEU A O 1
ATOM 1055 N N . SER A 1 1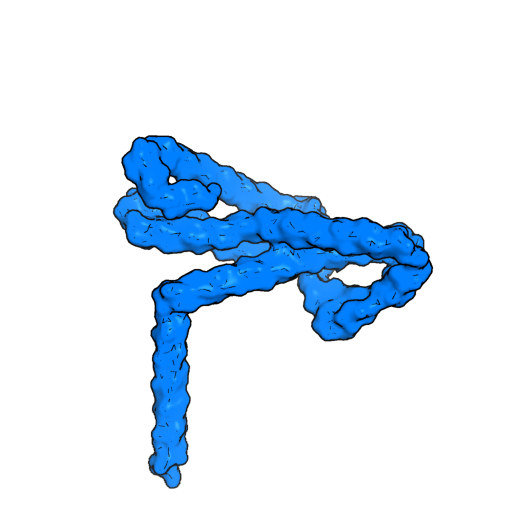30 ? -25.190 -4.082 9.920 1.00 93.56 130 SER A N 1
ATOM 1056 C CA . SER A 1 130 ? -26.296 -3.145 10.158 1.00 93.56 130 SER A CA 1
ATOM 1057 C C . SER A 1 130 ? -27.676 -3.818 10.220 1.00 93.56 130 SER A C 1
ATOM 1059 O O . SER A 1 130 ? -28.613 -3.243 10.765 1.00 93.56 130 SER A O 1
ATOM 1061 N N . PHE A 1 131 ? -27.801 -5.058 9.730 1.00 95.81 131 PHE A N 1
ATOM 1062 C CA . PHE A 1 131 ? -29.012 -5.873 9.888 1.00 95.81 131 PHE A CA 1
ATOM 1063 C C . PHE A 1 131 ? -29.148 -6.513 11.280 1.00 95.81 131 PHE A C 1
ATOM 1065 O O . PHE A 1 131 ? -30.193 -7.087 11.590 1.00 95.81 131 PHE A O 1
ATOM 1072 N N . LEU A 1 132 ? -28.107 -6.458 12.116 1.00 94.62 132 LEU A N 1
ATOM 1073 C CA . LEU A 1 132 ? -28.135 -6.977 13.481 1.00 94.62 132 LEU A CA 1
ATOM 1074 C C . LEU A 1 132 ? -28.542 -5.878 14.477 1.00 94.62 132 LEU A C 1
ATOM 1076 O O . LEU A 1 132 ? -28.344 -4.694 14.205 1.00 94.62 132 LEU A O 1
ATOM 1080 N N . PRO A 1 133 ? -29.070 -6.241 15.663 1.00 94.81 133 PRO A N 1
ATOM 1081 C CA . PRO A 1 133 ? -29.368 -5.263 16.702 1.00 94.81 133 PRO A CA 1
ATOM 1082 C C . PRO A 1 133 ? -28.117 -4.469 17.089 1.00 94.81 133 PRO A C 1
ATOM 1084 O O . PRO A 1 133 ? -27.111 -5.059 17.493 1.00 94.81 133 PRO A O 1
ATOM 1087 N N . GLN A 1 134 ? -28.199 -3.140 17.000 1.00 90.56 134 GLN A N 1
ATOM 1088 C CA . GLN A 1 134 ? -27.069 -2.236 17.228 1.00 90.56 134 GLN A CA 1
ATOM 1089 C C . GLN A 1 134 ? -26.394 -2.477 18.585 1.00 90.56 134 GLN A C 1
ATOM 1091 O O . GLN A 1 134 ? -25.171 -2.554 18.653 1.00 90.56 134 GLN A O 1
ATOM 1096 N N . GLU A 1 135 ? -27.182 -2.669 19.645 1.00 91.81 135 GLU A N 1
ATOM 1097 C CA . GLU A 1 135 ? -26.678 -2.937 20.998 1.00 91.81 135 GLU A CA 1
ATOM 1098 C C . GLU A 1 135 ? -25.754 -4.158 21.038 1.00 91.81 135 GLU A C 1
ATOM 1100 O O . GLU A 1 135 ? -24.665 -4.089 21.599 1.00 91.81 135 GLU A O 1
ATOM 1105 N N . LYS A 1 136 ? -26.127 -5.251 20.358 1.00 91.88 136 LYS A N 1
ATOM 1106 C CA . LYS A 1 136 ? -25.311 -6.474 20.318 1.00 91.88 136 LYS A CA 1
ATOM 1107 C C . LYS A 1 136 ? -24.007 -6.272 19.557 1.00 91.88 136 LYS A C 1
ATOM 1109 O O . LYS A 1 136 ? -22.989 -6.851 19.926 1.00 91.88 136 LYS A O 1
ATOM 1114 N N . VAL A 1 137 ? -24.030 -5.473 18.492 1.00 91.69 137 VAL A N 1
ATOM 1115 C CA . VAL A 1 137 ? -22.832 -5.156 17.701 1.00 91.69 137 VAL A CA 1
ATOM 1116 C C . VAL A 1 137 ? -21.876 -4.288 18.520 1.00 91.69 137 VAL A C 1
ATOM 1118 O O . VAL A 1 137 ? -20.691 -4.605 18.619 1.00 91.69 137 VAL A O 1
ATOM 1121 N N . H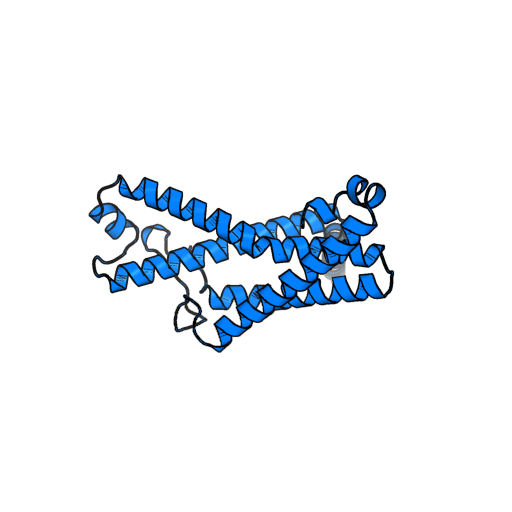IS A 1 138 ? -22.394 -3.238 19.159 1.00 92.62 138 HIS A N 1
ATOM 1122 C CA . HIS A 1 138 ? -21.622 -2.352 20.029 1.00 92.62 138 HIS A CA 1
ATOM 1123 C C . HIS A 1 138 ? -21.039 -3.106 21.230 1.00 92.62 138 HIS A C 1
ATOM 1125 O O . HIS A 1 138 ? -19.845 -2.987 21.502 1.00 92.62 138 HIS A O 1
ATOM 1131 N N . GLU A 1 139 ? -21.831 -3.953 21.892 1.00 91.69 139 GLU A N 1
ATOM 1132 C CA . GLU A 1 139 ? -21.373 -4.791 23.004 1.00 91.69 139 GLU A CA 1
ATOM 1133 C C . GLU A 1 139 ? -20.281 -5.775 22.563 1.00 91.69 139 GLU A C 1
ATOM 1135 O O . GLU A 1 139 ? -19.244 -5.890 23.226 1.00 91.69 139 GLU A O 1
ATOM 1140 N N . PHE A 1 140 ? -20.476 -6.445 21.421 1.00 90.50 140 PHE A N 1
ATOM 1141 C CA . PHE A 1 140 ? -19.507 -7.392 20.876 1.00 90.50 140 PHE A CA 1
ATOM 1142 C C . PHE A 1 140 ? -18.170 -6.711 20.574 1.00 90.50 140 PHE A C 1
ATOM 1144 O O . PHE A 1 140 ? -17.125 -7.174 21.031 1.00 90.50 140 PHE A O 1
ATOM 1151 N N . PHE A 1 141 ? -18.176 -5.595 19.841 1.00 90.31 141 PHE A N 1
ATOM 1152 C CA . PHE A 1 141 ? -16.944 -4.878 19.501 1.00 90.31 141 PHE A CA 1
ATOM 1153 C C . PHE A 1 141 ? -16.387 -4.033 20.656 1.00 90.31 141 PHE A C 1
ATOM 1155 O O . PHE A 1 141 ? -15.215 -3.658 20.612 1.00 90.31 141 PHE A O 1
ATOM 1162 N N . GLY A 1 142 ? -17.170 -3.807 21.713 1.00 89.50 142 GLY A N 1
ATOM 1163 C CA . GLY A 1 142 ? -16.811 -2.942 22.834 1.00 89.50 142 GLY A CA 1
ATOM 1164 C C . GLY A 1 142 ?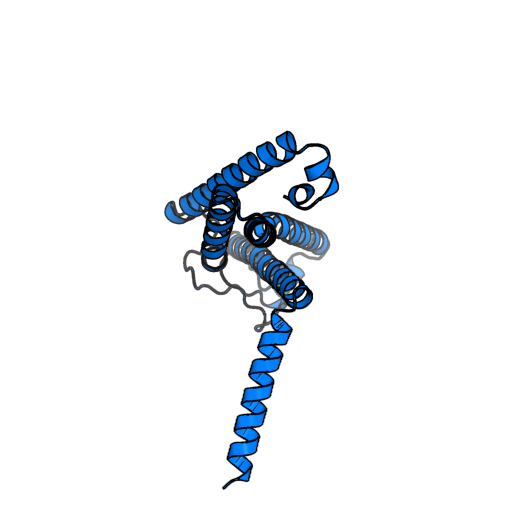 -16.789 -1.460 22.457 1.00 89.50 142 GLY A C 1
ATOM 1165 O O . GLY A 1 142 ? -15.957 -0.726 22.978 1.00 89.50 142 GLY A O 1
ATOM 1166 N N . VAL A 1 143 ? -17.655 -1.042 21.531 1.00 90.56 143 VAL A N 1
ATOM 1167 C CA . VAL A 1 143 ? -17.750 0.340 21.039 1.00 90.56 143 VAL A CA 1
ATOM 1168 C C . VAL A 1 143 ? -18.872 1.054 21.784 1.00 90.56 143 VAL A C 1
ATOM 1170 O O . VAL A 1 143 ? -20.000 0.564 21.826 1.00 90.56 143 VAL A O 1
ATOM 1173 N N . GLY A 1 144 ? -18.572 2.208 22.378 1.00 89.25 144 GLY A N 1
ATOM 1174 C CA . GLY A 1 144 ? -19.576 3.016 23.068 1.00 89.25 144 GLY A CA 1
ATOM 1175 C C . GLY A 1 144 ? -20.628 3.599 22.118 1.00 89.25 144 GLY A C 1
ATOM 1176 O O . GLY A 1 144 ? -20.523 3.518 20.895 1.00 89.25 144 GLY A O 1
ATOM 1177 N N . HIS A 1 145 ? -21.692 4.163 22.685 1.00 89.81 145 HIS A N 1
ATOM 1178 C CA . HIS A 1 145 ? -22.771 4.786 21.908 1.00 89.81 145 HIS A CA 1
ATOM 1179 C C . HIS A 1 145 ? -22.552 6.287 21.678 1.00 89.81 145 HIS A C 1
ATOM 1181 O O . HIS A 1 145 ? -23.311 6.906 20.932 1.00 89.81 145 HIS A O 1
ATOM 1187 N N . ALA A 1 146 ? -21.538 6.890 22.310 1.00 92.75 146 ALA A N 1
ATOM 1188 C CA . ALA A 1 146 ? -21.219 8.287 22.072 1.00 92.75 146 ALA A CA 1
ATOM 1189 C C . ALA A 1 146 ? -20.579 8.461 20.688 1.00 92.75 146 ALA A C 1
ATOM 1191 O O . ALA A 1 146 ? -19.886 7.579 20.178 1.00 92.75 146 ALA A O 1
ATOM 1192 N N . VAL A 1 147 ? -20.782 9.632 20.082 1.00 90.69 147 VAL A N 1
ATOM 1193 C CA . VAL A 1 147 ? -20.226 9.962 18.757 1.00 90.69 147 VAL A CA 1
ATOM 1194 C C . VAL A 1 147 ? -18.702 9.849 18.751 1.00 90.69 147 VAL A C 1
ATOM 1196 O O . VAL A 1 147 ? -18.117 9.403 17.771 1.00 90.69 147 VAL A O 1
ATOM 1199 N N . GLN A 1 148 ? -18.064 10.217 19.860 1.00 90.56 148 GLN A N 1
ATOM 1200 C CA . GLN A 1 148 ? -16.621 10.132 20.042 1.00 90.56 148 GLN A CA 1
ATOM 1201 C C . GLN A 1 148 ? -16.129 8.679 19.997 1.00 90.56 148 GLN A C 1
ATOM 1203 O O . GLN A 1 148 ? -15.161 8.394 19.296 1.00 90.56 148 GLN A O 1
ATOM 1208 N N . ASP A 1 149 ? -16.830 7.765 20.671 1.00 89.88 149 ASP A N 1
ATOM 1209 C CA . ASP A 1 149 ? -16.474 6.342 20.709 1.00 89.88 149 ASP A CA 1
ATOM 1210 C C . ASP A 1 149 ? -16.629 5.696 19.325 1.00 89.88 149 ASP A C 1
ATOM 1212 O O . ASP A 1 149 ? -15.791 4.904 18.890 1.00 89.88 149 ASP A O 1
ATOM 1216 N N . MET A 1 150 ? -17.691 6.069 18.602 1.00 90.69 150 MET A N 1
ATOM 1217 C CA . MET A 1 150 ? -17.915 5.610 17.230 1.00 90.69 150 MET A CA 1
ATOM 1218 C C . MET A 1 150 ? -16.835 6.140 16.282 1.00 90.69 150 MET A C 1
ATOM 1220 O O . MET A 1 150 ? -16.299 5.371 15.491 1.00 90.69 150 MET A O 1
ATOM 1224 N N . ALA A 1 151 ? -16.453 7.414 16.403 1.00 91.19 151 ALA A N 1
ATOM 1225 C CA . ALA A 1 151 ? -15.389 8.003 15.593 1.00 91.19 151 ALA A CA 1
ATOM 1226 C C . ALA A 1 151 ? -14.021 7.342 15.849 1.00 91.19 151 ALA A C 1
ATOM 1228 O O . ALA A 1 151 ? -13.247 7.139 14.913 1.00 91.19 151 ALA A O 1
ATOM 1229 N N . GLU A 1 152 ? -13.714 6.969 17.097 1.00 90.19 152 GLU A N 1
ATOM 1230 C CA . GLU A 1 152 ? -12.491 6.226 17.422 1.00 90.19 152 GLU A CA 1
ATOM 1231 C C . GLU A 1 152 ? -12.505 4.817 16.810 1.00 90.19 152 GLU A C 1
ATOM 1233 O O . GLU A 1 152 ? -11.505 4.375 16.233 1.00 90.19 152 GLU A O 1
ATOM 1238 N N . ALA A 1 153 ? -13.649 4.129 16.868 1.00 91.44 153 ALA A N 1
ATOM 1239 C CA . ALA A 1 153 ? -13.820 2.826 16.236 1.00 91.44 153 ALA A CA 1
ATOM 1240 C C . ALA A 1 153 ? -13.703 2.907 14.704 1.00 91.44 153 ALA A C 1
ATOM 1242 O O . ALA A 1 153 ? -13.004 2.088 14.104 1.00 91.44 153 ALA A O 1
ATOM 1243 N N . GLU A 1 154 ? -14.321 3.906 14.067 1.00 92.12 154 GLU A N 1
ATOM 1244 C CA . GLU A 1 154 ? -14.210 4.170 12.626 1.00 92.12 154 GLU A CA 1
ATOM 1245 C C . GLU A 1 154 ? -12.756 4.395 12.206 1.00 92.12 154 GLU A C 1
ATOM 1247 O O . GLU A 1 154 ? -12.278 3.780 11.247 1.00 92.12 154 GLU A O 1
ATOM 1252 N N . LEU A 1 155 ? -12.022 5.214 12.961 1.00 92.94 155 LEU A N 1
ATOM 1253 C CA . LEU A 1 155 ? -10.604 5.465 12.730 1.00 92.94 155 LEU A CA 1
ATOM 1254 C C . LEU A 1 155 ? -9.776 4.180 12.865 1.00 92.94 155 LEU A C 1
ATOM 1256 O O . LEU A 1 155 ? -8.905 3.907 12.033 1.00 92.94 155 LEU A O 1
ATOM 1260 N N . GLY A 1 156 ? -10.087 3.350 13.862 1.00 92.44 156 GLY A N 1
ATOM 1261 C CA . GLY A 1 156 ? -9.480 2.034 14.029 1.00 92.44 156 GLY A CA 1
ATOM 1262 C C . GLY A 1 156 ? -9.747 1.107 12.841 1.00 92.44 156 GLY A C 1
ATOM 1263 O O . GLY A 1 156 ? -8.815 0.499 12.316 1.00 92.44 156 GLY A O 1
ATOM 1264 N N . VAL A 1 157 ? -10.987 1.025 12.361 1.00 93.06 157 VAL A N 1
ATOM 1265 C CA . VAL A 1 157 ? -11.361 0.208 11.192 1.00 93.06 157 VAL A CA 1
ATOM 1266 C C . VAL A 1 157 ? -10.690 0.723 9.912 1.00 93.06 157 VAL A C 1
ATOM 1268 O O . VAL A 1 157 ? -10.215 -0.074 9.099 1.00 93.06 157 VAL A O 1
ATOM 1271 N N . PHE A 1 158 ? -10.557 2.040 9.752 1.00 92.75 158 PHE A N 1
ATOM 1272 C CA . PHE A 1 158 ? -9.812 2.635 8.642 1.00 92.75 158 PHE A CA 1
ATOM 1273 C C . PHE A 1 158 ? -8.327 2.228 8.668 1.00 92.75 158 PHE A C 1
ATOM 1275 O O . PHE A 1 158 ? -7.775 1.773 7.663 1.00 92.75 158 PHE A O 1
ATOM 1282 N N . ALA A 1 159 ? -7.681 2.284 9.837 1.00 93.88 159 ALA A N 1
ATOM 1283 C CA . ALA A 1 159 ? -6.311 1.798 10.011 1.00 93.88 159 ALA A CA 1
ATOM 1284 C C . ALA A 1 159 ? -6.185 0.274 9.783 1.00 93.88 159 ALA A C 1
ATOM 1286 O O . ALA A 1 159 ? -5.166 -0.213 9.274 1.00 93.88 159 ALA A O 1
ATOM 1287 N N . PHE A 1 160 ? -7.235 -0.492 10.096 1.00 93.88 160 PHE A N 1
ATOM 1288 C CA . PHE A 1 160 ? -7.283 -1.931 9.844 1.00 93.88 160 PHE A CA 1
ATOM 1289 C C . PHE A 1 160 ? -7.261 -2.258 8.346 1.00 93.88 160 PHE A C 1
ATOM 1291 O O . PHE A 1 160 ? -6.487 -3.126 7.933 1.00 93.88 160 PHE A O 1
ATOM 1298 N N . ALA A 1 161 ? -8.011 -1.527 7.507 1.00 94.19 161 ALA A N 1
ATOM 1299 C CA . ALA A 1 161 ? -7.937 -1.671 6.044 1.00 94.19 161 ALA A CA 1
ATOM 1300 C C . ALA A 1 161 ? -6.500 -1.518 5.528 1.00 94.19 161 ALA A C 1
ATOM 1302 O O . ALA A 1 161 ? -6.040 -2.298 4.683 1.00 94.19 161 ALA A O 1
ATOM 1303 N N . ASN A 1 162 ? -5.755 -0.558 6.078 1.00 93.06 162 ASN A N 1
ATOM 1304 C CA . ASN A 1 162 ? -4.367 -0.327 5.697 1.00 93.06 162 ASN A CA 1
ATOM 1305 C C . ASN A 1 162 ? -3.442 -1.481 6.116 1.00 93.06 162 ASN A C 1
ATOM 1307 O O . ASN A 1 162 ? -2.524 -1.866 5.386 1.00 93.06 162 ASN A O 1
ATOM 1311 N N . THR A 1 163 ? -3.711 -2.076 7.277 1.00 93.88 163 THR A N 1
ATOM 1312 C CA . THR A 1 163 ? -2.976 -3.235 7.803 1.00 93.88 163 THR A CA 1
ATOM 1313 C C . THR A 1 163 ? -3.241 -4.492 6.971 1.00 93.88 163 THR A C 1
ATOM 1315 O O . THR A 1 163 ? -2.302 -5.198 6.598 1.00 93.88 163 THR A O 1
ATOM 1318 N N . LEU A 1 164 ? -4.495 -4.742 6.583 1.00 94.31 164 LEU A N 1
ATOM 1319 C CA . LEU A 1 164 ? -4.839 -5.824 5.653 1.00 94.31 164 LEU A CA 1
ATOM 1320 C C . LEU A 1 164 ? -4.146 -5.639 4.298 1.00 94.31 164 LEU A C 1
ATOM 1322 O O . LEU A 1 164 ? -3.656 -6.600 3.706 1.00 94.31 164 LEU A O 1
ATOM 1326 N N . SER A 1 165 ? -4.035 -4.395 3.834 1.00 94.56 165 SER A N 1
ATOM 1327 C CA . SER A 1 165 ? -3.345 -4.077 2.580 1.00 94.56 165 SER A CA 1
ATOM 1328 C C . SER A 1 165 ? -1.854 -4.387 2.649 1.00 94.56 165 SER A C 1
ATOM 1330 O O . SER A 1 165 ? -1.300 -4.938 1.699 1.00 94.56 165 SER A O 1
ATOM 1332 N N . HIS A 1 166 ? -1.212 -4.119 3.791 1.00 93.06 166 HIS A N 1
ATOM 1333 C CA . HIS A 1 166 ? 0.165 -4.548 4.038 1.00 93.06 166 HIS A CA 1
ATOM 1334 C C . HIS A 1 166 ? 0.303 -6.063 3.950 1.00 93.06 166 HIS A C 1
ATOM 1336 O O . HIS A 1 166 ? 1.204 -6.542 3.265 1.00 93.06 166 HIS A O 1
ATOM 1342 N N . ALA A 1 167 ? -0.595 -6.815 4.592 1.00 93.75 167 ALA A N 1
ATOM 1343 C CA . ALA A 1 167 ? -0.562 -8.273 4.546 1.00 93.75 167 ALA A CA 1
ATOM 1344 C C . ALA A 1 167 ? -0.645 -8.785 3.099 1.00 93.75 167 ALA A C 1
ATOM 1346 O O . ALA A 1 167 ? 0.211 -9.557 2.675 1.00 93.75 167 ALA A O 1
ATOM 1347 N N . VAL A 1 168 ? -1.594 -8.277 2.307 1.00 94.81 168 VAL A N 1
ATOM 1348 C CA . VAL A 1 168 ? -1.758 -8.656 0.893 1.00 94.81 168 VAL A CA 1
ATOM 1349 C C . VAL A 1 168 ? -0.522 -8.304 0.060 1.00 94.81 168 VAL A C 1
ATOM 1351 O O . VAL A 1 168 ? -0.037 -9.141 -0.704 1.00 94.81 168 VAL A O 1
ATOM 1354 N N . ILE A 1 169 ? 0.023 -7.092 0.207 1.00 93.50 169 ILE A N 1
ATOM 1355 C CA . ILE A 1 169 ? 1.212 -6.660 -0.541 1.00 93.50 169 ILE A CA 1
ATOM 1356 C C . ILE A 1 169 ? 2.449 -7.475 -0.156 1.00 93.50 169 ILE A C 1
ATOM 1358 O O . ILE A 1 169 ? 3.211 -7.867 -1.039 1.00 93.50 169 ILE A O 1
ATOM 1362 N N . LEU A 1 170 ? 2.645 -7.777 1.129 1.00 92.69 170 LEU A N 1
ATOM 1363 C CA . LEU A 1 170 ? 3.750 -8.617 1.592 1.00 92.69 170 LEU A CA 1
ATOM 1364 C C . LEU A 1 170 ? 3.607 -10.058 1.096 1.00 92.69 170 LEU A C 1
ATOM 1366 O O . LEU A 1 170 ? 4.596 -10.641 0.654 1.00 92.69 170 LEU A O 1
ATOM 1370 N N . SER A 1 171 ? 2.394 -10.617 1.097 1.00 92.88 171 SER A N 1
ATOM 1371 C CA . SER A 1 171 ? 2.124 -11.933 0.511 1.00 92.88 171 SER A CA 1
ATOM 1372 C C . SER A 1 171 ? 2.409 -11.954 -0.991 1.00 92.88 171 SER A C 1
ATOM 1374 O O . SER A 1 171 ? 3.044 -12.891 -1.476 1.00 92.88 171 SER A O 1
ATOM 1376 N N . TRP A 1 172 ? 2.012 -10.912 -1.730 1.00 92.12 172 TRP A N 1
ATOM 1377 C CA . TRP A 1 172 ? 2.319 -10.801 -3.157 1.00 92.12 172 TRP A CA 1
ATOM 1378 C C . TRP A 1 172 ? 3.828 -10.666 -3.399 1.00 92.12 172 TRP A C 1
ATOM 1380 O O . TRP A 1 172 ? 4.389 -11.366 -4.243 1.00 92.12 172 TRP A O 1
ATOM 1390 N N . LEU A 1 173 ? 4.518 -9.836 -2.616 1.00 90.44 173 LEU A N 1
ATOM 1391 C CA . LEU A 1 173 ? 5.969 -9.695 -2.697 1.00 90.44 173 LEU A CA 1
ATOM 1392 C C . LEU A 1 173 ? 6.683 -11.025 -2.414 1.00 90.44 173 LEU A C 1
ATOM 1394 O O . LEU A 1 173 ? 7.586 -11.405 -3.156 1.00 90.44 173 LEU A O 1
ATOM 1398 N N . ALA A 1 174 ? 6.266 -11.751 -1.375 1.00 88.38 174 ALA A N 1
ATOM 1399 C CA . ALA A 1 174 ? 6.820 -13.056 -1.030 1.00 88.38 174 ALA A CA 1
ATOM 1400 C C . ALA A 1 174 ? 6.603 -14.082 -2.152 1.00 88.38 174 ALA A C 1
ATOM 1402 O O . ALA A 1 174 ? 7.534 -14.807 -2.506 1.00 88.38 174 ALA A O 1
ATOM 1403 N N . PHE A 1 175 ? 5.410 -14.098 -2.754 1.00 88.44 175 PHE A N 1
ATOM 1404 C CA . PHE A 1 175 ? 5.094 -14.947 -3.900 1.00 88.44 175 PHE A CA 1
ATOM 1405 C C . PHE A 1 175 ? 6.003 -14.653 -5.103 1.00 88.44 175 PHE A C 1
ATOM 1407 O O . PHE A 1 175 ? 6.586 -15.574 -5.676 1.00 88.44 175 PHE A O 1
ATOM 1414 N N . GLU A 1 176 ? 6.192 -13.380 -5.458 1.00 85.12 176 GLU A N 1
ATOM 1415 C CA . GLU A 1 176 ? 7.062 -12.990 -6.575 1.00 85.12 176 GLU A CA 1
ATOM 1416 C C . GLU A 1 176 ? 8.541 -13.294 -6.300 1.00 85.12 176 GLU A C 1
ATOM 1418 O O . GLU A 1 176 ? 9.252 -13.779 -7.183 1.00 85.12 176 GLU A O 1
ATOM 1423 N N . CYS A 1 177 ? 9.008 -13.079 -5.067 1.00 82.00 177 CYS A N 1
ATOM 1424 C CA . CYS A 1 177 ? 10.367 -13.432 -4.652 1.00 82.00 177 CYS A CA 1
ATOM 1425 C C . CYS A 1 177 ? 10.613 -14.947 -4.683 1.00 82.00 177 CYS A C 1
ATOM 1427 O O . CYS A 1 177 ? 11.686 -15.379 -5.112 1.00 82.00 177 CYS A O 1
ATOM 1429 N N . GLY A 1 178 ? 9.630 -15.749 -4.261 1.00 78.62 178 GLY A N 1
ATOM 1430 C CA . GLY A 1 178 ? 9.679 -17.208 -4.351 1.00 78.62 178 GLY A CA 1
ATOM 1431 C C . GLY A 1 178 ? 9.721 -17.685 -5.800 1.00 78.62 178 GLY A C 1
ATOM 1432 O O . GLY A 1 178 ? 10.611 -18.441 -6.173 1.00 78.62 178 GLY A O 1
ATOM 1433 N N . ARG A 1 179 ? 8.833 -17.162 -6.653 1.00 75.56 179 ARG A N 1
ATOM 1434 C CA . ARG A 1 179 ? 8.797 -17.479 -8.090 1.00 75.56 179 ARG A CA 1
ATOM 1435 C C . ARG A 1 179 ? 10.098 -17.125 -8.815 1.00 75.56 179 ARG A C 1
ATOM 1437 O O . ARG A 1 179 ? 10.477 -17.802 -9.765 1.00 75.56 179 ARG A O 1
ATOM 1444 N N . ALA A 1 180 ? 10.776 -16.066 -8.384 1.00 72.44 180 ALA A N 1
ATOM 1445 C CA . ALA A 1 180 ? 12.051 -15.634 -8.947 1.00 72.44 180 ALA A CA 1
ATOM 1446 C C . ALA A 1 180 ? 13.279 -16.384 -8.380 1.00 72.44 180 ALA A C 1
ATOM 1448 O O . ALA A 1 180 ? 14.403 -16.051 -8.754 1.00 72.44 180 ALA A O 1
ATOM 1449 N N . GLY A 1 181 ? 13.090 -17.367 -7.487 1.00 67.50 181 GLY A N 1
ATOM 1450 C CA . GLY A 1 181 ? 14.168 -18.188 -6.920 1.00 67.50 181 GLY A CA 1
ATOM 1451 C C . GLY A 1 181 ? 15.055 -17.465 -5.899 1.00 67.50 181 GLY A C 1
ATOM 1452 O O . GLY A 1 181 ? 16.073 -18.000 -5.463 1.00 67.50 181 GLY A O 1
ATOM 1453 N N . TYR A 1 182 ? 14.694 -16.247 -5.475 1.00 65.19 182 TYR A N 1
ATOM 1454 C CA . TYR A 1 182 ? 15.479 -15.498 -4.486 1.00 65.19 182 TYR A CA 1
ATOM 1455 C C . TYR A 1 182 ? 15.474 -16.179 -3.113 1.00 65.19 182 TYR A C 1
ATOM 1457 O O . TYR A 1 182 ? 16.464 -16.112 -2.383 1.00 65.19 182 TYR A O 1
ATOM 1465 N N . LEU A 1 183 ? 14.381 -16.869 -2.779 1.00 60.78 183 LEU A N 1
ATOM 1466 C CA . LEU A 1 183 ? 14.247 -17.605 -1.523 1.00 60.78 183 LEU A CA 1
ATOM 1467 C C . LEU A 1 183 ? 15.035 -18.923 -1.515 1.00 60.78 183 LEU A C 1
ATOM 1469 O O . LEU A 1 183 ? 15.429 -19.366 -0.440 1.00 60.78 183 LEU A O 1
ATOM 1473 N N . ASP A 1 184 ? 15.346 -19.506 -2.676 1.00 60.91 184 ASP A N 1
ATOM 1474 C CA . ASP A 1 184 ? 16.134 -20.744 -2.765 1.00 60.91 184 ASP A CA 1
ATOM 1475 C C . ASP A 1 184 ? 17.601 -20.510 -2.392 1.00 60.91 184 ASP A C 1
ATOM 1477 O O . ASP A 1 184 ? 18.208 -21.323 -1.698 1.00 60.91 184 ASP A O 1
ATOM 1481 N N . SER A 1 185 ? 18.151 -19.352 -2.768 1.00 58.19 185 SER A N 1
ATOM 1482 C CA . SER A 1 185 ? 19.507 -18.943 -2.382 1.00 58.19 185 SER A CA 1
ATOM 1483 C C . SER A 1 185 ? 19.618 -18.680 -0.872 1.00 58.19 185 SER A C 1
ATOM 1485 O O . SER A 1 185 ? 20.572 -19.109 -0.221 1.00 58.19 185 SER A O 1
ATOM 1487 N N . VAL A 1 186 ? 18.591 -18.059 -0.276 1.00 60.41 186 VAL A N 1
ATOM 1488 C CA . VAL A 1 186 ? 18.511 -17.840 1.181 1.00 60.41 186 VAL A CA 1
ATOM 1489 C C . VAL A 1 186 ? 18.328 -19.163 1.928 1.00 60.41 186 VAL A C 1
ATOM 1491 O O . VAL A 1 186 ? 18.989 -19.394 2.938 1.00 60.41 186 VAL A O 1
ATOM 1494 N N . LYS A 1 187 ? 17.481 -20.063 1.420 1.00 60.56 187 LYS A N 1
ATOM 1495 C CA . LYS A 1 187 ? 17.282 -21.404 1.981 1.00 60.56 187 LYS A CA 1
ATOM 1496 C C . LYS A 1 187 ? 18.567 -22.232 1.917 1.00 60.56 187 LYS A C 1
ATOM 1498 O O . LYS A 1 187 ? 18.915 -22.872 2.907 1.00 60.56 187 LYS A O 1
ATOM 1503 N N . GLY A 1 188 ? 19.305 -22.153 0.808 1.00 60.28 188 GLY A N 1
ATOM 1504 C CA . GLY A 1 188 ? 20.628 -22.758 0.651 1.00 60.28 188 GLY A CA 1
ATOM 1505 C C . GLY A 1 188 ? 21.626 -22.240 1.689 1.00 60.28 188 GLY A C 1
ATOM 1506 O O . GLY A 1 188 ? 22.217 -23.036 2.415 1.00 60.28 188 GLY A O 1
ATOM 1507 N N . TYR A 1 189 ? 21.730 -20.919 1.846 1.00 63.31 189 TYR A N 1
ATOM 1508 C CA . TYR A 1 189 ? 22.615 -20.281 2.827 1.00 63.31 189 TYR A CA 1
ATOM 1509 C C . TYR A 1 189 ? 22.258 -20.602 4.289 1.00 63.31 189 TYR A C 1
ATOM 1511 O O . TYR A 1 189 ? 23.132 -20.828 5.126 1.00 63.31 189 TYR A O 1
ATOM 1519 N N . LEU A 1 190 ? 20.966 -20.644 4.624 1.00 62.62 190 LEU A N 1
ATOM 1520 C CA . LEU A 1 190 ? 20.518 -21.020 5.966 1.00 62.62 190 LEU A CA 1
ATOM 1521 C C . LEU A 1 190 ? 20.780 -22.506 6.240 1.00 62.62 190 LEU A C 1
ATOM 1523 O O . LEU A 1 190 ? 21.236 -22.853 7.327 1.00 62.62 190 LEU A O 1
ATOM 1527 N N . SER A 1 191 ? 20.559 -23.376 5.252 1.00 64.00 191 SER A N 1
ATOM 1528 C CA . SER A 1 191 ? 20.839 -24.810 5.382 1.00 64.00 191 SER A CA 1
ATOM 1529 C C . SER A 1 191 ? 22.333 -25.114 5.525 1.00 64.00 191 SER A C 1
ATOM 1531 O O . SER A 1 191 ? 22.698 -25.976 6.324 1.00 64.00 191 SER A O 1
ATOM 1533 N N . SER A 1 192 ? 23.210 -24.370 4.836 1.00 63.53 192 SER A N 1
ATOM 1534 C CA . SER A 1 192 ? 24.659 -24.537 4.974 1.00 63.53 192 SER A CA 1
ATOM 1535 C C . SER A 1 192 ? 25.134 -24.126 6.367 1.00 63.53 192 SER A C 1
ATOM 1537 O O . SER A 1 192 ? 25.863 -24.876 6.999 1.00 63.53 192 SER A O 1
ATOM 1539 N N . ARG A 1 193 ? 24.623 -23.015 6.917 1.00 65.31 193 ARG A N 1
ATOM 1540 C CA . ARG A 1 193 ? 24.949 -22.572 8.285 1.00 65.31 193 ARG A CA 1
ATOM 1541 C C . ARG A 1 193 ? 24.458 -23.525 9.375 1.00 65.31 193 ARG A C 1
ATOM 1543 O O . ARG A 1 193 ? 25.127 -23.677 10.394 1.00 65.31 193 ARG A O 1
ATOM 1550 N N . VAL A 1 194 ? 23.299 -24.158 9.183 1.00 66.56 194 VAL A N 1
ATOM 1551 C CA . VAL A 1 194 ? 22.792 -25.189 10.105 1.00 66.56 194 VAL A CA 1
ATOM 1552 C C . VAL A 1 194 ? 23.668 -26.441 10.047 1.00 66.56 194 VAL A C 1
ATOM 1554 O O . VAL A 1 194 ? 23.987 -27.002 11.094 1.00 66.56 194 VAL A O 1
ATOM 1557 N N . ASN A 1 195 ? 24.108 -26.844 8.853 1.00 59.81 195 ASN A N 1
ATOM 1558 C CA . ASN A 1 195 ? 25.047 -27.953 8.697 1.00 59.81 195 ASN A CA 1
ATOM 1559 C C . ASN A 1 195 ? 26.418 -27.631 9.307 1.00 59.81 195 ASN A C 1
ATOM 1561 O O . ASN A 1 195 ? 26.949 -28.463 10.035 1.00 59.81 195 ASN A O 1
ATOM 1565 N N . ASP A 1 196 ? 26.947 -26.423 9.113 1.00 65.06 196 ASP A N 1
ATOM 1566 C CA . ASP A 1 196 ? 28.216 -25.987 9.711 1.00 65.06 196 ASP A CA 1
ATOM 1567 C C . ASP A 1 196 ? 28.142 -25.982 11.248 1.00 65.06 196 ASP A C 1
ATOM 1569 O O . ASP A 1 196 ? 29.051 -26.463 11.927 1.00 65.06 196 ASP A O 1
ATOM 1573 N N . ALA A 1 197 ? 27.022 -25.516 11.815 1.00 59.88 197 ALA A N 1
ATOM 1574 C CA . ALA A 1 197 ? 26.782 -25.549 13.257 1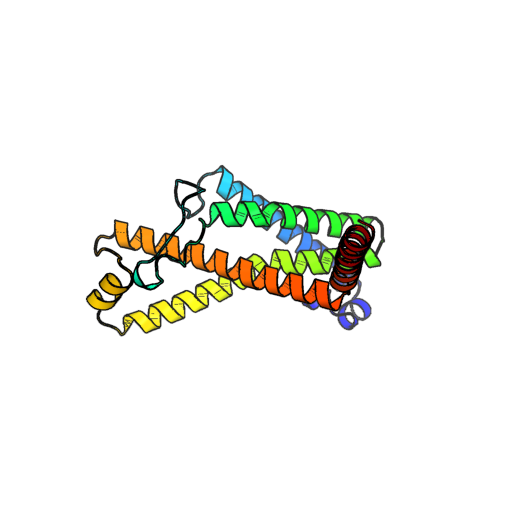.00 59.88 197 ALA A CA 1
ATOM 1575 C C . ALA A 1 197 ? 26.616 -26.982 13.800 1.00 59.88 197 ALA A C 1
ATOM 1577 O O . ALA A 1 197 ? 27.068 -27.283 14.906 1.00 59.88 197 ALA A O 1
ATOM 1578 N N . ALA A 1 198 ? 25.993 -27.882 13.033 1.00 59.12 198 ALA A N 1
ATOM 1579 C CA . ALA A 1 198 ? 25.837 -29.288 13.401 1.00 59.12 198 ALA A CA 1
ATOM 1580 C C . ALA A 1 198 ? 27.157 -30.073 13.310 1.00 59.12 198 ALA A C 1
ATOM 1582 O O . ALA A 1 198 ? 27.398 -30.953 14.136 1.00 59.12 198 ALA A O 1
ATOM 1583 N N . VAL A 1 199 ? 28.023 -29.747 12.345 1.00 58.97 199 VAL A N 1
ATOM 1584 C CA . VAL A 1 199 ? 29.367 -30.328 12.207 1.00 58.97 199 VAL A CA 1
ATOM 1585 C C . VAL A 1 199 ? 30.278 -29.846 13.334 1.00 58.97 199 VAL A C 1
ATOM 1587 O O . VAL A 1 199 ? 30.908 -30.673 13.985 1.00 58.97 199 VAL A O 1
ATOM 1590 N N . ALA A 1 200 ? 30.280 -28.547 13.652 1.00 56.84 200 ALA A N 1
ATOM 1591 C CA . ALA A 1 200 ? 31.069 -28.000 14.761 1.00 56.84 200 ALA A CA 1
ATOM 1592 C C . ALA A 1 200 ? 30.718 -28.638 16.120 1.00 56.84 200 ALA A C 1
ATOM 1594 O O . ALA A 1 200 ? 31.591 -28.836 16.958 1.00 56.84 200 ALA A O 1
ATOM 1595 N N . LYS A 1 201 ? 29.450 -29.020 16.320 1.00 57.69 201 LYS A N 1
ATOM 1596 C CA . LYS A 1 201 ? 28.965 -29.653 17.556 1.00 57.69 201 LYS A CA 1
ATOM 1597 C C . LYS A 1 201 ? 29.279 -31.155 17.665 1.00 57.69 201 LYS A C 1
ATOM 1599 O O . LYS A 1 201 ? 29.102 -31.719 18.735 1.00 57.69 201 LYS A O 1
ATOM 1604 N N . LYS A 1 202 ? 29.712 -31.809 16.579 1.00 54.28 202 LYS A N 1
ATOM 1605 C CA . LYS A 1 202 ? 30.133 -33.227 16.566 1.00 54.28 202 LYS A CA 1
ATOM 1606 C C . LYS A 1 202 ? 31.644 -33.425 16.751 1.00 54.28 202 LYS A C 1
ATOM 1608 O O . LYS A 1 202 ? 32.081 -34.565 16.850 1.00 54.28 202 LYS A O 1
ATOM 1613 N N . VAL A 1 203 ? 32.427 -32.344 16.724 1.00 53.66 203 VAL A N 1
ATOM 1614 C CA . VAL A 1 203 ? 33.901 -32.369 16.804 1.00 53.66 203 VAL A CA 1
ATOM 1615 C C . VAL A 1 203 ? 34.411 -32.015 18.219 1.00 53.66 203 VAL A C 1
ATOM 1617 O O . VAL A 1 203 ? 35.614 -32.039 18.457 1.00 53.66 203 VAL A O 1
ATOM 1620 N N . GLN A 1 204 ? 33.509 -31.732 19.168 1.00 43.72 204 GLN A N 1
ATOM 1621 C CA . GLN A 1 204 ? 33.783 -31.697 20.616 1.00 43.72 204 GLN A CA 1
ATOM 1622 C C . GLN A 1 204 ? 33.366 -33.013 21.267 1.00 43.72 204 GLN A C 1
ATOM 1624 O O . GLN A 1 204 ? 34.067 -33.422 22.216 1.00 43.72 204 GLN A O 1
#